Protein AF-A0A4U6C5E1-F1 (afdb_monomer_lite)

Structure (mmCIF, N/CA/C/O backbone):
data_AF-A0A4U6C5E1-F1
#
_entry.id   AF-A0A4U6C5E1-F1
#
loop_
_atom_site.group_PDB
_atom_site.id
_atom_site.type_symbol
_atom_site.label_atom_id
_atom_site.label_alt_id
_atom_site.label_comp_id
_atom_site.label_asym_id
_atom_site.label_entity_id
_atom_site.label_seq_id
_atom_site.pdbx_PDB_ins_code
_atom_site.Cartn_x
_atom_site.Cartn_y
_atom_site.Cartn_z
_atom_site.occupancy
_atom_site.B_iso_or_equiv
_atom_site.auth_seq_id
_atom_site.auth_comp_id
_atom_site.auth_asym_id
_atom_site.auth_atom_id
_atom_site.pdbx_PDB_model_num
ATOM 1 N N . MET A 1 1 ? 10.109 45.984 -21.180 1.00 36.53 1 MET A N 1
ATOM 2 C CA . MET A 1 1 ? 10.710 44.931 -22.031 1.00 36.53 1 MET A CA 1
ATOM 3 C C . MET A 1 1 ? 10.410 43.607 -21.355 1.00 36.53 1 MET A C 1
ATOM 5 O O . MET A 1 1 ? 10.334 43.613 -20.135 1.00 36.53 1 MET A O 1
ATOM 9 N N . ALA A 1 2 ? 10.081 42.565 -22.117 1.00 31.06 2 ALA A N 1
ATOM 10 C CA . ALA A 1 2 ? 9.371 41.396 -21.594 1.00 31.06 2 ALA A CA 1
ATOM 11 C C . ALA A 1 2 ? 10.298 40.206 -21.311 1.00 31.06 2 ALA A C 1
ATOM 13 O O . ALA A 1 2 ? 11.165 39.902 -22.130 1.00 31.06 2 ALA A O 1
ATOM 14 N N . ASP A 1 3 ? 10.040 39.517 -20.200 1.00 26.92 3 ASP A N 1
ATOM 15 C CA . ASP A 1 3 ? 10.593 38.197 -19.897 1.00 26.92 3 ASP A CA 1
ATOM 16 C C . ASP A 1 3 ? 9.864 37.114 -20.711 1.00 26.92 3 ASP A C 1
ATOM 18 O O . ASP A 1 3 ? 8.629 37.141 -20.786 1.00 26.92 3 ASP A O 1
ATOM 22 N N . PRO A 1 4 ? 10.579 36.146 -21.311 1.00 36.47 4 PRO A N 1
ATOM 23 C CA . PRO A 1 4 ? 9.952 35.036 -22.014 1.00 36.47 4 PRO A CA 1
ATOM 24 C C . PRO A 1 4 ? 10.161 33.677 -21.309 1.00 36.47 4 PRO A C 1
ATOM 26 O O . PRO A 1 4 ? 11.190 33.428 -20.688 1.00 36.47 4 PRO A O 1
ATOM 29 N N . TRP A 1 5 ? 9.201 32.768 -21.521 1.00 26.09 5 TRP A N 1
ATOM 30 C CA . TRP A 1 5 ? 9.252 31.323 -21.213 1.00 26.09 5 TRP A CA 1
ATOM 31 C C . TRP A 1 5 ? 9.068 30.877 -19.750 1.00 26.09 5 TRP A C 1
ATOM 33 O O . TRP A 1 5 ? 9.937 30.255 -19.147 1.00 26.09 5 TRP A O 1
ATOM 43 N N . TYR A 1 6 ? 7.836 31.024 -19.252 1.00 26.77 6 TYR A N 1
ATOM 44 C CA . TYR A 1 6 ? 7.248 30.065 -18.304 1.00 26.77 6 TYR A CA 1
ATOM 45 C C . TYR A 1 6 ? 6.053 29.371 -18.981 1.00 26.77 6 TYR A C 1
ATOM 47 O O . TYR A 1 6 ? 4.911 29.814 -18.875 1.00 26.77 6 TYR A O 1
ATOM 55 N N . MET A 1 7 ? 6.312 28.300 -19.739 1.00 25.22 7 MET A N 1
ATOM 56 C CA . MET A 1 7 ? 5.250 27.430 -20.262 1.00 25.22 7 MET A CA 1
ATOM 57 C C . MET A 1 7 ? 4.931 26.352 -19.228 1.00 2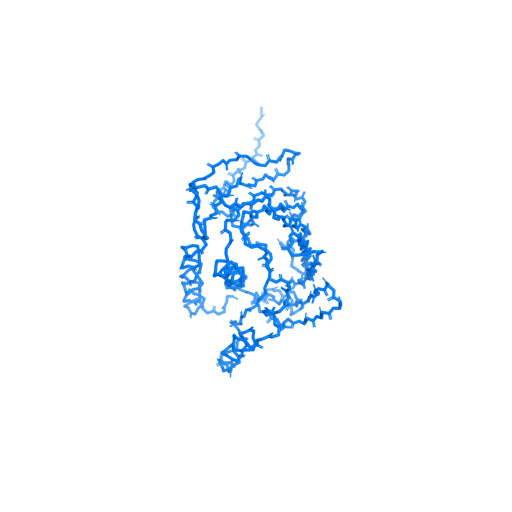5.22 7 MET A C 1
ATOM 59 O O . MET A 1 7 ? 5.601 25.327 -19.152 1.00 25.22 7 MET A O 1
ATOM 63 N N . GLY A 1 8 ? 3.905 26.602 -18.416 1.00 26.94 8 GLY A N 1
ATOM 64 C CA . GLY A 1 8 ? 3.392 25.620 -17.467 1.00 26.94 8 GLY A CA 1
ATOM 65 C C . GLY A 1 8 ? 2.587 24.530 -18.170 1.00 26.94 8 GLY A C 1
ATOM 66 O O . GLY A 1 8 ? 1.397 24.707 -18.424 1.00 26.94 8 GLY A O 1
ATOM 67 N N . THR A 1 9 ? 3.206 23.382 -18.437 1.00 28.28 9 THR A N 1
ATOM 68 C CA . THR A 1 9 ? 2.481 22.142 -18.729 1.00 28.28 9 THR A CA 1
ATOM 69 C C . THR A 1 9 ? 1.842 21.620 -17.444 1.00 28.28 9 THR A C 1
ATOM 71 O O . THR A 1 9 ? 2.489 20.996 -16.604 1.00 28.28 9 THR A O 1
ATOM 74 N N . GLN A 1 10 ? 0.544 21.880 -17.279 1.00 26.44 10 GLN A N 1
ATOM 75 C CA . GLN A 1 10 ? -0.257 21.236 -16.240 1.00 26.44 10 GLN A CA 1
ATOM 76 C C . GLN A 1 10 ? -0.344 19.732 -16.527 1.00 26.44 10 GLN A C 1
ATOM 78 O O . GLN A 1 10 ? -1.131 19.293 -17.365 1.00 26.44 10 GLN A O 1
ATOM 83 N N . VAL A 1 11 ? 0.455 18.938 -15.812 1.00 26.39 11 VAL A N 1
ATOM 84 C CA . VAL A 1 11 ? 0.236 17.491 -15.712 1.00 26.39 11 VAL A CA 1
ATOM 85 C C . VAL A 1 11 ? -1.124 17.283 -15.026 1.00 26.39 11 VAL A C 1
ATOM 87 O O . VAL A 1 11 ? -1.356 17.880 -13.970 1.00 26.39 11 VAL A O 1
ATOM 90 N N . PRO A 1 12 ? -2.052 16.495 -15.600 1.00 25.20 12 PRO A N 1
ATOM 91 C CA . PRO A 1 12 ? -3.372 16.306 -15.010 1.00 25.20 12 PRO A CA 1
ATOM 92 C C . PRO A 1 12 ? -3.265 15.637 -13.635 1.00 25.20 12 PRO A C 1
ATOM 94 O O . PRO A 1 12 ? -2.537 14.665 -13.458 1.00 25.20 12 PRO A O 1
ATOM 97 N N . ALA A 1 13 ? -4.048 16.112 -12.662 1.00 26.91 13 ALA A N 1
ATOM 98 C CA . ALA A 1 13 ? -3.995 15.655 -11.266 1.00 26.91 13 ALA A CA 1
ATOM 99 C C . ALA A 1 13 ? -4.294 14.149 -11.054 1.00 26.91 13 ALA A C 1
ATOM 101 O O . ALA A 1 13 ? -4.085 13.628 -9.959 1.00 26.91 13 ALA A O 1
ATOM 102 N N . ALA A 1 14 ? -4.739 13.439 -12.096 1.00 24.09 14 ALA A N 1
ATOM 103 C CA . ALA A 1 14 ? -4.958 11.995 -12.089 1.00 24.09 14 ALA A CA 1
ATOM 104 C C . ALA A 1 14 ? -3.679 11.184 -11.791 1.00 24.09 14 ALA A C 1
ATOM 106 O O . ALA A 1 14 ? -3.762 10.165 -11.109 1.00 24.09 14 ALA A O 1
ATOM 107 N N . THR A 1 15 ? -2.495 11.640 -12.220 1.00 27.95 15 THR A N 1
ATOM 108 C CA . THR A 1 15 ? -1.227 10.920 -11.978 1.00 27.95 15 THR A CA 1
ATOM 109 C C . THR A 1 15 ? -0.700 11.076 -10.549 1.00 27.95 15 THR A C 1
ATOM 111 O O . THR A 1 15 ? 0.033 10.215 -10.075 1.00 27.95 15 THR A O 1
ATOM 114 N N . ALA A 1 16 ? -1.090 12.130 -9.824 1.00 25.64 16 ALA A N 1
ATOM 115 C CA . ALA A 1 16 ? -0.671 12.333 -8.432 1.00 25.64 16 ALA A CA 1
ATOM 116 C C . ALA A 1 16 ? -1.480 11.480 -7.435 1.00 25.64 16 ALA A C 1
ATOM 118 O O . ALA A 1 16 ? -0.960 11.090 -6.392 1.00 25.64 16 ALA A O 1
ATOM 119 N N . ALA A 1 17 ? -2.737 11.157 -7.760 1.00 25.55 17 ALA A N 1
ATOM 120 C CA . ALA A 1 17 ? -3.601 10.336 -6.910 1.00 25.55 17 ALA A CA 1
ATOM 121 C C . ALA A 1 17 ? -3.200 8.846 -6.880 1.00 25.55 17 ALA A C 1
ATOM 123 O O . ALA A 1 17 ? -3.497 8.163 -5.903 1.00 25.55 17 ALA A O 1
ATOM 124 N N . GLY A 1 18 ? -2.507 8.347 -7.913 1.00 25.22 18 GLY A N 1
ATOM 125 C CA . GLY A 1 18 ? -2.001 6.968 -7.951 1.00 25.22 18 GLY A CA 1
ATOM 126 C C . GLY A 1 18 ? -0.812 6.721 -7.013 1.00 25.22 18 GLY A C 1
ATOM 127 O O . GLY A 1 18 ? -0.732 5.674 -6.377 1.00 25.22 18 GLY A O 1
ATOM 128 N N . ILE A 1 19 ? 0.073 7.711 -6.857 1.00 27.88 19 ILE A N 1
ATOM 129 C CA . ILE A 1 19 ? 1.357 7.564 -6.142 1.00 27.88 19 ILE A CA 1
ATOM 130 C C . ILE A 1 19 ? 1.165 7.385 -4.621 1.00 27.88 19 ILE A C 1
ATOM 132 O O . ILE A 1 19 ? 1.960 6.715 -3.974 1.00 27.88 19 ILE A O 1
ATOM 136 N N . ALA A 1 20 ? 0.079 7.909 -4.040 1.00 27.45 20 ALA A N 1
ATOM 137 C CA . ALA A 1 20 ? -0.273 7.708 -2.623 1.00 27.45 20 ALA A CA 1
ATOM 138 C C . ALA A 1 20 ? -1.173 6.471 -2.367 1.00 27.45 20 ALA A C 1
ATOM 140 O O . ALA A 1 20 ? -1.651 6.249 -1.246 1.00 27.45 20 ALA A O 1
ATOM 141 N N . ALA A 1 21 ? -1.455 5.678 -3.407 1.00 29.00 21 ALA A N 1
ATOM 142 C CA . ALA A 1 21 ? -2.302 4.486 -3.338 1.00 29.00 21 ALA A CA 1
ATOM 143 C C . ALA A 1 21 ? -1.540 3.164 -3.566 1.00 29.00 21 ALA A C 1
ATOM 145 O O . ALA A 1 21 ? -2.112 2.109 -3.293 1.00 29.00 21 ALA A O 1
ATOM 146 N N . ALA A 1 22 ? -0.281 3.224 -4.014 1.00 31.64 22 ALA A N 1
ATOM 147 C CA . ALA A 1 22 ? 0.587 2.080 -4.304 1.00 31.64 22 ALA A CA 1
ATOM 148 C C . ALA A 1 22 ? 1.739 1.956 -3.283 1.00 31.64 22 ALA A C 1
ATOM 150 O O . ALA A 1 22 ? 2.916 2.036 -3.623 1.00 31.64 22 ALA A O 1
ATOM 151 N N . MET A 1 23 ? 1.402 1.763 -2.010 1.00 36.06 23 MET A N 1
ATOM 152 C CA . MET A 1 23 ? 2.365 1.479 -0.938 1.00 36.06 23 MET A CA 1
ATOM 153 C C . MET A 1 23 ? 1.977 0.151 -0.278 1.00 36.06 23 MET A C 1
ATOM 155 O O . MET A 1 23 ? 0.785 -0.115 -0.119 1.00 36.06 23 MET A O 1
ATOM 159 N N . GLU A 1 24 ? 2.993 -0.644 0.061 1.00 37.22 24 GLU A N 1
ATOM 160 C CA . GLU A 1 24 ? 2.956 -1.988 0.671 1.00 37.22 24 GLU A CA 1
ATOM 161 C C . GLU A 1 24 ? 2.652 -3.184 -0.264 1.00 37.22 24 GLU A C 1
ATOM 163 O O . GLU A 1 24 ? 2.107 -3.036 -1.352 1.00 37.22 24 GLU A O 1
ATOM 168 N N . VAL A 1 25 ? 3.149 -4.373 0.101 1.00 30.38 25 VAL A N 1
ATOM 169 C CA . VAL A 1 25 ? 3.814 -5.339 -0.815 1.00 30.38 25 VAL A CA 1
ATOM 170 C C . VAL A 1 25 ? 3.191 -6.767 -0.632 1.00 30.38 25 VAL A C 1
ATOM 172 O O . VAL A 1 25 ? 2.586 -7.006 0.407 1.00 30.38 25 VAL A O 1
ATOM 175 N N . VAL A 1 26 ? 3.222 -7.797 -1.513 1.00 30.36 26 VAL A N 1
ATOM 176 C CA . VAL A 1 26 ? 4.258 -8.284 -2.460 1.00 30.36 26 VAL A CA 1
ATOM 177 C C . VAL A 1 26 ? 3.722 -9.252 -3.565 1.00 30.36 26 VAL A C 1
ATOM 179 O O . VAL A 1 26 ? 3.092 -10.251 -3.244 1.00 30.36 26 VAL A O 1
ATOM 182 N N . VAL A 1 27 ? 4.123 -9.029 -4.833 1.00 29.88 27 VAL A N 1
ATOM 183 C CA . VAL A 1 27 ? 4.337 -9.992 -5.969 1.00 29.88 27 VAL A CA 1
ATOM 184 C C . VAL A 1 27 ? 3.216 -10.899 -6.518 1.00 29.88 27 VAL A C 1
ATOM 186 O O . VAL A 1 27 ? 2.783 -11.840 -5.858 1.00 29.88 27 VAL A O 1
ATOM 189 N N . MET A 1 28 ? 3.022 -10.816 -7.850 1.00 31.81 28 MET A N 1
ATOM 190 C CA . MET A 1 28 ? 3.166 -11.957 -8.785 1.00 31.81 28 MET A CA 1
ATOM 191 C C . MET A 1 28 ? 3.420 -11.530 -10.249 1.00 31.81 28 MET A C 1
ATOM 193 O O . MET A 1 28 ? 3.438 -10.344 -10.562 1.00 31.81 28 MET A O 1
ATOM 197 N N . ALA A 1 29 ? 3.804 -12.481 -11.116 1.00 29.11 29 ALA A N 1
ATOM 198 C CA . ALA A 1 29 ? 4.670 -12.203 -12.273 1.00 29.11 29 ALA A CA 1
ATOM 199 C C . ALA A 1 29 ? 3.966 -12.008 -13.629 1.00 29.11 29 ALA A C 1
ATOM 201 O O . ALA A 1 29 ? 3.032 -12.731 -13.976 1.00 29.11 29 ALA A O 1
ATOM 202 N N . ALA A 1 30 ? 4.553 -11.140 -14.464 1.00 31.27 30 ALA A N 1
ATOM 203 C CA . ALA A 1 30 ? 4.173 -10.951 -15.865 1.00 31.27 30 ALA A CA 1
ATOM 204 C C . ALA A 1 30 ? 5.371 -10.668 -16.810 1.00 31.27 30 ALA A C 1
ATOM 206 O O . ALA A 1 30 ? 5.305 -9.746 -17.612 1.00 31.27 30 ALA A O 1
ATOM 207 N N . SER A 1 31 ? 6.462 -11.458 -16.768 1.00 34.06 31 SER A N 1
ATOM 208 C CA . SER A 1 31 ? 7.507 -11.388 -17.821 1.00 34.06 31 SER A CA 1
ATOM 209 C C . SER A 1 31 ? 8.293 -12.694 -18.079 1.00 34.06 31 SER A C 1
ATOM 211 O O . SER A 1 31 ? 9.517 -12.722 -18.093 1.00 34.06 31 SER A O 1
ATOM 213 N N . ASP A 1 32 ? 7.596 -13.814 -18.321 1.00 34.38 32 ASP A N 1
ATOM 214 C CA . ASP A 1 32 ? 8.136 -14.879 -19.192 1.00 34.38 32 ASP A CA 1
ATOM 215 C C . ASP A 1 32 ? 7.008 -15.708 -19.830 1.00 34.38 32 ASP A C 1
ATOM 217 O O . ASP A 1 32 ? 6.276 -16.444 -19.158 1.00 34.38 32 ASP A O 1
ATOM 221 N N . ARG A 1 33 ? 6.908 -15.666 -21.167 1.00 41.34 33 ARG A N 1
ATOM 222 C CA . ARG A 1 33 ? 5.955 -16.488 -21.937 1.00 41.34 33 ARG A CA 1
ATOM 223 C C . ARG A 1 33 ? 6.179 -17.998 -21.762 1.00 41.34 33 ARG A C 1
ATOM 225 O O . ARG A 1 33 ? 5.243 -18.754 -22.035 1.00 41.34 33 ARG A O 1
ATOM 232 N N . ARG A 1 34 ? 7.358 -18.443 -21.304 1.00 38.78 34 ARG A N 1
ATOM 233 C CA . ARG A 1 34 ? 7.687 -19.855 -21.025 1.00 38.78 34 ARG A CA 1
ATOM 234 C C . ARG A 1 34 ? 7.343 -20.327 -19.607 1.00 38.78 34 ARG A C 1
ATOM 236 O O . ARG A 1 34 ? 7.344 -21.537 -19.396 1.00 38.78 34 ARG A O 1
ATOM 243 N N . ASN A 1 35 ? 6.984 -19.443 -18.668 1.00 38.28 35 ASN A N 1
ATOM 244 C CA . ASN A 1 35 ? 6.828 -19.808 -17.249 1.00 38.28 35 ASN A CA 1
ATOM 245 C C . ASN A 1 35 ? 5.419 -19.574 -16.651 1.00 38.28 35 ASN A C 1
ATOM 247 O O . ASN A 1 35 ? 5.258 -19.403 -15.442 1.00 38.28 35 ASN A O 1
ATOM 251 N N . ARG A 1 36 ? 4.361 -19.634 -17.479 1.00 37.94 36 ARG A N 1
ATOM 252 C CA . ARG A 1 36 ? 2.953 -19.443 -17.044 1.00 37.94 36 ARG A CA 1
ATOM 253 C C . ARG A 1 36 ? 2.472 -20.423 -15.953 1.00 37.94 36 ARG A C 1
ATOM 255 O O . ARG A 1 36 ? 1.471 -20.158 -15.299 1.00 37.94 36 ARG A O 1
ATOM 262 N N . ASN A 1 37 ? 3.186 -21.529 -15.729 1.00 33.19 37 ASN A N 1
ATOM 263 C CA . ASN A 1 37 ? 2.848 -22.550 -14.727 1.00 33.19 37 ASN A CA 1
ATOM 264 C C . ASN A 1 37 ? 3.447 -22.288 -13.327 1.00 33.19 37 ASN A C 1
ATOM 266 O O . ASN A 1 37 ? 3.210 -23.079 -12.412 1.00 33.19 37 ASN A O 1
ATOM 270 N N . ALA A 1 38 ? 4.234 -21.219 -13.144 1.00 30.30 38 ALA A N 1
ATOM 271 C CA . ALA A 1 38 ? 4.807 -20.861 -11.844 1.00 30.30 38 ALA A CA 1
ATOM 272 C C . ALA A 1 38 ? 3.870 -19.986 -10.988 1.00 30.30 38 ALA A C 1
ATOM 274 O O . ALA A 1 38 ? 3.748 -20.237 -9.790 1.00 30.30 38 ALA A O 1
ATOM 275 N N . CYS A 1 39 ? 3.158 -19.016 -11.582 1.00 29.39 39 CYS A N 1
ATOM 276 C CA . CYS A 1 39 ? 2.281 -18.101 -10.829 1.00 29.39 39 CYS A CA 1
ATOM 277 C C . CYS A 1 39 ? 1.131 -18.824 -10.116 1.00 29.39 39 CYS A C 1
ATOM 279 O O . CYS A 1 39 ? 0.894 -18.591 -8.934 1.00 29.39 39 CYS A O 1
ATOM 281 N N . THR A 1 40 ? 0.477 -19.785 -10.777 1.00 32.94 40 THR A N 1
ATOM 282 C CA . THR A 1 40 ? -0.573 -20.606 -10.149 1.00 32.94 40 THR A CA 1
ATOM 283 C C . THR A 1 40 ? -0.072 -21.365 -8.918 1.00 32.94 40 THR A C 1
ATOM 285 O O . THR A 1 40 ? -0.816 -21.514 -7.955 1.00 32.94 40 THR A O 1
ATOM 288 N N . ARG A 1 41 ? 1.206 -21.773 -8.886 1.00 34.59 41 ARG A N 1
ATOM 289 C CA . ARG A 1 41 ? 1.802 -22.419 -7.706 1.00 34.59 41 ARG A CA 1
ATOM 290 C C . ARG A 1 41 ? 2.146 -21.451 -6.577 1.00 34.59 41 ARG A C 1
ATOM 292 O O . ARG A 1 41 ? 2.162 -21.890 -5.432 1.00 34.59 41 ARG A O 1
ATOM 299 N N . PHE A 1 42 ? 2.422 -20.178 -6.859 1.00 32.75 42 PHE A N 1
ATOM 300 C CA . PHE A 1 42 ? 2.762 -19.201 -5.819 1.00 32.75 42 PHE A CA 1
ATOM 301 C C . PHE A 1 42 ? 1.513 -18.679 -5.094 1.00 32.75 42 PHE A C 1
ATOM 303 O O . PHE A 1 42 ? 1.533 -18.605 -3.868 1.00 32.75 42 PHE A O 1
ATOM 310 N N . VAL A 1 43 ? 0.393 -18.458 -5.804 1.00 40.69 43 VAL A N 1
ATOM 311 C CA . VAL A 1 43 ? -0.917 -18.222 -5.157 1.00 40.69 43 VAL A CA 1
ATOM 312 C C . VAL A 1 43 ? -1.293 -19.413 -4.270 1.00 40.69 43 VAL A C 1
ATOM 314 O O . VAL A 1 43 ? -1.746 -19.217 -3.145 1.00 40.69 43 VAL A O 1
ATOM 317 N N . ASP A 1 44 ? -1.052 -20.648 -4.719 1.00 37.47 44 ASP A N 1
ATOM 318 C CA . ASP A 1 44 ? -1.319 -21.844 -3.911 1.00 37.47 44 ASP A CA 1
ATOM 319 C C . ASP A 1 44 ? -0.324 -22.049 -2.752 1.00 37.47 44 ASP A C 1
ATOM 321 O O . ASP A 1 44 ? -0.711 -22.616 -1.733 1.00 37.47 44 ASP A O 1
ATOM 325 N N . LEU A 1 45 ? 0.921 -21.567 -2.836 1.00 36.22 45 LEU A N 1
ATOM 326 C CA . LEU A 1 45 ? 1.885 -21.586 -1.722 1.00 36.22 45 LEU A CA 1
ATOM 327 C C . LEU A 1 45 ? 1.594 -20.495 -0.681 1.00 36.22 45 LEU A C 1
ATOM 329 O O . LEU A 1 45 ? 1.630 -20.784 0.514 1.00 36.22 45 LEU A O 1
ATOM 333 N N . ALA A 1 46 ? 1.212 -19.289 -1.108 1.00 38.81 46 ALA A N 1
ATOM 334 C CA . ALA A 1 46 ? 0.747 -18.226 -0.215 1.00 38.81 46 ALA A CA 1
ATOM 335 C C . ALA A 1 46 ? -0.597 -18.585 0.451 1.00 38.81 46 ALA A C 1
ATOM 337 O O . ALA A 1 46 ? -0.769 -18.367 1.650 1.00 38.81 46 ALA A O 1
ATOM 338 N N . ARG A 1 47 ? -1.520 -19.236 -0.279 1.00 43.28 47 ARG A N 1
ATOM 339 C CA . ARG A 1 47 ? -2.754 -19.815 0.292 1.00 43.28 47 ARG A CA 1
ATOM 340 C C . ARG A 1 47 ? -2.486 -20.973 1.256 1.00 43.28 47 ARG A C 1
ATOM 342 O O . ARG A 1 47 ? -3.290 -21.198 2.161 1.00 43.28 47 ARG A O 1
ATOM 349 N N . ASN A 1 48 ? -1.390 -21.719 1.099 1.00 39.47 48 ASN A N 1
ATOM 350 C CA . ASN A 1 48 ? -1.071 -22.848 1.973 1.00 39.47 48 ASN A CA 1
ATOM 351 C C . ASN A 1 48 ? -0.240 -22.443 3.202 1.00 39.47 48 ASN A C 1
ATOM 353 O O . ASN A 1 48 ? 0.950 -22.725 3.325 1.00 39.47 48 ASN A O 1
ATOM 357 N N . ARG A 1 49 ? -0.972 -21.925 4.196 1.00 38.97 49 ARG A N 1
ATOM 358 C CA . ARG A 1 49 ? -0.693 -21.989 5.647 1.00 38.97 49 ARG A CA 1
ATOM 359 C C . ARG A 1 49 ? 0.498 -21.221 6.230 1.00 38.97 49 ARG A C 1
ATOM 361 O O . ARG A 1 49 ? 0.418 -20.934 7.418 1.00 38.97 49 ARG A O 1
ATOM 368 N N . ALA A 1 50 ? 1.556 -20.902 5.487 1.00 38.69 50 ALA A N 1
ATOM 369 C CA . ALA A 1 50 ? 2.757 -20.299 6.085 1.00 38.69 50 ALA A CA 1
ATOM 370 C C . ALA A 1 50 ? 2.640 -18.779 6.312 1.00 38.69 50 ALA A C 1
ATOM 372 O O . ALA A 1 50 ? 2.932 -18.305 7.404 1.00 38.69 50 ALA A O 1
ATOM 373 N N . LEU A 1 51 ? 2.169 -18.018 5.316 1.00 40.94 51 LEU A N 1
ATOM 374 C CA . LEU A 1 51 ? 1.994 -16.562 5.447 1.00 40.94 51 LEU A CA 1
ATOM 375 C C . LEU A 1 51 ? 0.706 -16.195 6.205 1.00 40.94 51 LEU A C 1
ATOM 377 O O . LEU A 1 51 ? 0.698 -15.253 6.983 1.00 40.94 51 LEU A O 1
ATOM 381 N N . CYS A 1 52 ? -0.360 -16.997 6.105 1.00 40.19 52 CYS A N 1
ATOM 382 C CA . CYS A 1 52 ? -1.599 -16.758 6.860 1.00 40.19 52 CYS A CA 1
ATOM 383 C C . CYS A 1 52 ? -1.491 -16.970 8.388 1.00 40.19 52 CYS A C 1
ATOM 385 O O . CYS A 1 52 ? -2.510 -16.850 9.068 1.00 40.19 52 CYS A O 1
ATOM 387 N N . SER A 1 53 ? -0.317 -17.310 8.944 1.00 40.72 53 SER A N 1
ATOM 388 C CA . SER A 1 53 ? -0.106 -17.375 10.400 1.00 40.72 53 SER A CA 1
ATOM 389 C C . SER A 1 53 ? 0.676 -16.189 10.975 1.00 40.72 53 SER A C 1
ATOM 391 O O . SER A 1 53 ? 0.911 -16.168 12.185 1.00 40.72 53 SER A O 1
ATOM 393 N N . SER A 1 54 ? 1.087 -15.209 10.163 1.00 47.19 54 SER A N 1
ATOM 394 C CA . SER A 1 54 ? 1.659 -13.964 10.681 1.00 47.19 54 SER A CA 1
ATOM 395 C C . SER A 1 54 ? 0.544 -13.103 11.284 1.00 47.19 54 SER A C 1
ATOM 397 O O . SER A 1 54 ? -0.183 -12.439 10.553 1.00 47.19 54 SER A O 1
ATOM 399 N N . ALA A 1 55 ? 0.387 -13.195 12.610 1.00 60.22 55 ALA A N 1
ATOM 400 C CA . ALA A 1 55 ? -0.477 -12.377 13.472 1.00 60.22 55 ALA A CA 1
ATOM 401 C C . ALA A 1 55 ? -1.757 -11.826 12.803 1.00 60.22 55 ALA A C 1
ATOM 403 O O . ALA A 1 55 ? -1.810 -10.665 12.403 1.00 60.22 55 ALA A O 1
ATOM 404 N N . THR A 1 56 ? -2.811 -12.650 12.730 1.00 74.38 56 THR A N 1
ATOM 405 C CA . THR A 1 56 ? -4.143 -12.218 12.271 1.00 74.38 56 THR A CA 1
ATOM 406 C C . THR A 1 56 ? -4.580 -10.950 13.004 1.00 74.38 56 THR A C 1
ATOM 408 O O . THR A 1 56 ? -4.621 -10.939 14.239 1.00 74.38 56 THR A O 1
ATOM 411 N N . ARG A 1 57 ? -4.928 -9.894 12.256 1.00 88.06 57 ARG A N 1
ATOM 412 C CA . ARG A 1 57 ? -5.366 -8.621 12.836 1.00 88.06 57 ARG A CA 1
ATOM 413 C C . ARG A 1 57 ? -6.628 -8.840 13.676 1.00 88.06 57 ARG A C 1
ATOM 415 O O . ARG A 1 57 ? -7.583 -9.489 13.241 1.00 88.06 57 ARG A O 1
ATOM 422 N N . LYS A 1 58 ? -6.667 -8.271 14.883 1.00 94.12 58 LYS A N 1
ATOM 423 C CA . LYS A 1 58 ? -7.872 -8.254 15.722 1.00 94.12 58 LYS A CA 1
ATOM 424 C C . LYS A 1 58 ? -9.055 -7.617 14.960 1.00 94.12 58 LYS A C 1
ATOM 426 O O . LYS A 1 58 ? -8.892 -6.507 14.451 1.00 94.12 58 LYS A O 1
ATOM 431 N N . PRO A 1 59 ? -10.252 -8.237 14.918 1.00 95.56 59 PRO A N 1
ATOM 432 C CA . PRO A 1 59 ? -11.422 -7.637 14.276 1.00 95.56 59 PRO A CA 1
ATOM 433 C C . PRO A 1 59 ? -11.802 -6.277 14.877 1.00 95.56 59 PRO A C 1
ATOM 435 O O . PRO A 1 59 ? -11.708 -6.077 16.091 1.00 95.56 59 PRO A O 1
ATOM 438 N N . GLY A 1 60 ? -12.249 -5.345 14.037 1.00 96.69 60 GLY A N 1
ATOM 439 C CA . GLY A 1 60 ? -12.659 -3.995 14.421 1.00 96.69 60 GLY A CA 1
ATOM 440 C C . GLY A 1 60 ? -12.138 -2.917 13.471 1.00 96.69 60 GLY A C 1
ATOM 441 O O . GLY A 1 60 ? -11.723 -3.187 12.345 1.00 96.69 60 GLY A O 1
ATOM 442 N N . LEU A 1 61 ? -12.175 -1.670 13.928 1.00 97.50 61 LEU A N 1
ATOM 443 C CA . LEU A 1 61 ? -11.700 -0.514 13.184 1.00 97.50 61 LEU A CA 1
ATOM 444 C C . LEU A 1 61 ? -10.182 -0.368 13.340 1.00 97.50 61 LEU A C 1
ATOM 446 O O . LEU A 1 61 ? -9.673 -0.101 14.430 1.00 97.50 61 LEU A O 1
ATOM 450 N N . TRP A 1 62 ? -9.470 -0.469 12.225 1.00 97.50 62 TRP A N 1
ATOM 451 C CA . TRP A 1 62 ? -8.045 -0.184 12.116 1.00 97.50 62 TRP A CA 1
ATOM 452 C C . TRP A 1 62 ? -7.811 1.215 11.563 1.00 97.50 62 TRP A C 1
ATOM 454 O O . TRP A 1 62 ? -8.562 1.692 10.712 1.00 9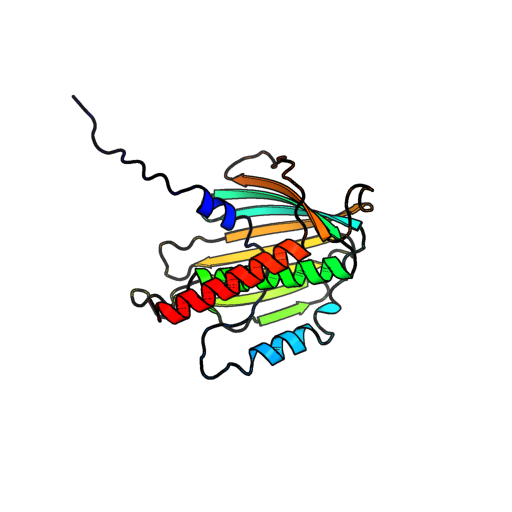7.50 62 TRP A O 1
ATOM 464 N N . LYS A 1 63 ? -6.755 1.875 12.034 1.00 97.19 63 LYS A N 1
ATOM 465 C CA . LYS A 1 63 ? -6.236 3.133 11.496 1.00 97.19 63 LYS A CA 1
ATOM 466 C C . LYS A 1 63 ? -4.826 2.899 10.974 1.00 97.19 63 LYS A C 1
ATOM 468 O O . LYS A 1 63 ? -3.954 2.504 11.741 1.00 97.19 63 LYS A O 1
ATOM 473 N N . MET A 1 64 ? -4.628 3.222 9.708 1.00 96.00 64 MET A N 1
ATOM 474 C CA . MET A 1 64 ? -3.357 3.192 8.995 1.00 96.00 64 MET A CA 1
ATOM 475 C C . MET A 1 64 ? -2.858 4.627 8.835 1.00 96.00 64 MET A C 1
ATOM 477 O O . MET A 1 64 ? -3.636 5.519 8.473 1.00 96.00 64 MET A O 1
ATOM 481 N N . ARG A 1 65 ? -1.594 4.886 9.169 1.00 97.19 65 ARG A N 1
ATOM 482 C CA . ARG A 1 65 ? -0.952 6.203 9.039 1.00 97.19 65 ARG A CA 1
ATOM 483 C C . ARG A 1 65 ? 0.376 6.053 8.322 1.00 97.19 65 ARG A C 1
ATOM 485 O O . ARG A 1 65 ? 1.351 5.675 8.962 1.00 97.19 65 ARG A O 1
ATOM 492 N N . ALA A 1 66 ? 0.418 6.416 7.049 1.00 95.56 66 ALA A N 1
ATOM 493 C CA . ALA A 1 66 ? 1.655 6.424 6.286 1.00 95.56 66 ALA A CA 1
ATOM 494 C C . ALA A 1 66 ? 2.355 7.787 6.411 1.00 95.56 66 ALA A C 1
ATOM 496 O O . ALA A 1 66 ? 1.714 8.838 6.292 1.00 95.56 66 ALA A O 1
ATOM 497 N N . THR A 1 67 ? 3.666 7.769 6.631 1.00 96.31 67 THR A N 1
ATOM 498 C CA . THR A 1 67 ? 4.577 8.926 6.604 1.00 96.31 67 THR A CA 1
ATOM 499 C C . THR A 1 67 ? 5.851 8.574 5.867 1.00 96.31 67 THR A C 1
ATOM 501 O O . THR A 1 67 ? 6.366 7.480 6.062 1.00 96.31 67 THR A O 1
ATOM 504 N N . GLY A 1 68 ? 6.412 9.510 5.111 1.00 94.12 68 GLY A N 1
ATOM 505 C CA . GLY A 1 68 ? 7.711 9.288 4.487 1.00 94.12 68 GLY A CA 1
ATOM 506 C C . GLY A 1 68 ? 8.031 10.280 3.383 1.00 94.12 68 GLY A C 1
ATOM 507 O O . GLY A 1 68 ? 7.548 11.415 3.408 1.00 94.12 68 GLY A O 1
ATOM 508 N N . THR A 1 69 ? 8.845 9.852 2.424 1.00 92.81 69 THR A N 1
ATOM 509 C CA . THR A 1 69 ? 9.327 10.657 1.300 1.00 92.81 69 THR A CA 1
ATOM 510 C C . THR A 1 69 ? 9.245 9.912 -0.026 1.00 92.81 69 THR A C 1
ATOM 512 O O . THR A 1 69 ? 9.757 8.803 -0.132 1.00 92.81 69 THR A O 1
ATOM 515 N N . VAL A 1 70 ? 8.702 10.571 -1.054 1.00 88.75 70 VAL A N 1
ATOM 516 C CA . VAL A 1 70 ? 8.759 10.140 -2.462 1.00 88.75 70 VAL A CA 1
ATOM 517 C C . VAL A 1 70 ? 9.623 11.142 -3.234 1.00 88.75 70 VAL A C 1
ATOM 519 O O . VAL A 1 70 ? 9.186 12.237 -3.623 1.00 88.75 70 VAL A O 1
ATOM 522 N N . GLY A 1 71 ? 10.893 10.790 -3.419 1.00 89.12 71 GLY A N 1
ATOM 523 C CA . GLY A 1 71 ? 11.958 11.700 -3.824 1.00 89.12 71 GLY A CA 1
ATOM 524 C C . GLY A 1 71 ? 12.056 12.888 -2.855 1.00 89.12 71 GLY A C 1
ATOM 525 O O . GLY A 1 71 ? 12.117 12.685 -1.647 1.00 89.12 71 GLY A O 1
ATOM 526 N N . PRO A 1 72 ? 12.021 14.145 -3.338 1.00 89.31 72 PRO A N 1
ATOM 527 C CA . PRO A 1 72 ? 12.107 15.321 -2.473 1.00 89.31 72 PRO A CA 1
ATOM 528 C C . PRO A 1 72 ? 10.807 15.623 -1.707 1.00 89.31 72 PRO A C 1
ATOM 530 O O . PRO A 1 72 ? 10.786 16.566 -0.919 1.00 89.31 72 PRO A O 1
ATOM 533 N N . ASN A 1 73 ? 9.708 14.903 -1.970 1.00 91.94 73 ASN A N 1
ATOM 534 C CA . ASN A 1 73 ? 8.398 15.239 -1.419 1.00 91.94 73 ASN A CA 1
ATOM 535 C C . ASN A 1 73 ? 8.106 14.444 -0.151 1.00 91.94 73 ASN A C 1
ATOM 537 O O . ASN A 1 73 ? 8.085 13.218 -0.199 1.00 91.94 73 ASN A O 1
ATOM 541 N N . GLN A 1 74 ? 7.784 15.123 0.946 1.00 93.75 74 GLN A N 1
ATOM 542 C CA . GLN A 1 74 ? 7.253 14.476 2.146 1.00 93.75 74 GLN A CA 1
ATOM 543 C C . GLN A 1 74 ? 5.779 14.112 1.946 1.00 93.75 74 GLN A C 1
ATOM 545 O O . GLN A 1 74 ? 5.009 14.926 1.436 1.00 93.75 74 GLN A O 1
ATOM 550 N N . VAL A 1 75 ? 5.367 12.924 2.383 1.00 93.81 75 VAL A N 1
ATOM 551 C CA . VAL A 1 75 ? 3.994 12.412 2.249 1.00 93.81 75 VAL A CA 1
ATOM 552 C C . VAL A 1 75 ? 3.434 12.043 3.622 1.00 93.81 75 VAL A C 1
ATOM 554 O O . VAL A 1 75 ? 4.134 11.466 4.456 1.00 93.81 75 VAL A O 1
ATOM 557 N N . LYS A 1 76 ? 2.157 12.369 3.854 1.00 94.19 76 LYS A N 1
ATOM 558 C CA . LYS A 1 76 ? 1.359 11.918 5.006 1.00 94.19 76 LYS A CA 1
ATOM 559 C C . LYS A 1 76 ? -0.008 11.450 4.532 1.00 94.19 76 LYS A C 1
ATOM 561 O O . LYS A 1 76 ? -0.745 12.257 3.973 1.00 94.19 76 LYS A O 1
ATOM 566 N N . ALA A 1 77 ? -0.384 10.204 4.801 1.00 94.12 77 ALA A N 1
ATOM 567 C CA . ALA A 1 77 ? -1.710 9.666 4.482 1.00 94.12 77 ALA A CA 1
ATOM 568 C C . ALA A 1 77 ? -2.372 9.042 5.716 1.00 94.12 77 ALA A C 1
ATOM 570 O O . ALA A 1 77 ? -1.686 8.542 6.611 1.00 94.12 77 ALA A O 1
ATOM 571 N N . ILE A 1 78 ? -3.706 9.065 5.780 1.00 95.50 78 ILE A N 1
ATOM 572 C CA . ILE A 1 78 ? -4.458 8.315 6.796 1.00 95.50 78 ILE A CA 1
ATOM 573 C C . ILE A 1 78 ? -5.620 7.589 6.136 1.00 95.50 78 ILE A C 1
ATOM 575 O O . ILE A 1 78 ? -6.476 8.211 5.514 1.00 95.50 78 ILE A O 1
ATOM 579 N N . LYS A 1 79 ? -5.707 6.284 6.378 1.00 95.00 79 LYS A N 1
ATOM 580 C CA . LYS A 1 79 ? -6.873 5.464 6.038 1.00 95.00 79 LYS A CA 1
ATOM 581 C C . LYS A 1 79 ? -7.397 4.793 7.302 1.00 95.00 79 LYS A C 1
ATOM 583 O O . LYS A 1 79 ? -6.679 4.636 8.295 1.00 95.00 79 LYS A O 1
ATOM 588 N N . LYS A 1 80 ? -8.669 4.415 7.299 1.00 95.81 80 LYS A N 1
ATOM 589 C CA . LYS A 1 80 ? -9.237 3.511 8.301 1.00 95.81 80 LYS A CA 1
ATOM 590 C C . LYS A 1 80 ? -9.989 2.398 7.603 1.00 95.81 80 LYS A C 1
ATOM 592 O O . LYS A 1 80 ? -10.684 2.662 6.630 1.00 95.81 80 LYS A O 1
ATOM 597 N N . HIS A 1 81 ? -9.883 1.194 8.137 1.00 95.62 81 HIS A N 1
ATOM 598 C CA . HIS A 1 81 ? -10.511 0.001 7.586 1.00 95.62 81 HIS A CA 1
ATOM 599 C C . HIS A 1 81 ? -11.322 -0.670 8.688 1.00 95.62 81 HIS A C 1
ATOM 601 O O . HIS A 1 81 ? -10.791 -0.926 9.770 1.00 95.62 81 HIS A O 1
ATOM 607 N N . CYS A 1 82 ? -12.603 -0.940 8.448 1.00 96.88 82 CYS A N 1
ATOM 608 C CA . CYS A 1 82 ? -13.344 -1.873 9.290 1.00 96.88 82 CYS A CA 1
ATOM 609 C C . CYS A 1 82 ? -12.998 -3.294 8.836 1.00 96.88 82 CYS A C 1
ATOM 611 O O . CYS A 1 82 ? -13.314 -3.667 7.707 1.00 96.88 82 CYS A O 1
ATOM 613 N N . LEU A 1 83 ? -12.332 -4.066 9.695 1.00 96.06 83 LEU A N 1
ATOM 614 C CA . LEU A 1 83 ? -11.811 -5.390 9.367 1.00 96.06 83 LEU A CA 1
ATOM 615 C C . LEU A 1 83 ? -12.460 -6.489 10.215 1.00 96.06 83 LEU A C 1
ATOM 617 O O . LEU A 1 83 ? -12.594 -6.387 11.434 1.00 96.06 83 LEU A O 1
ATOM 621 N N . ASP A 1 84 ? -12.809 -7.576 9.544 1.00 94.75 84 ASP A N 1
ATOM 622 C CA . ASP A 1 84 ? -13.044 -8.912 10.087 1.00 94.75 84 ASP A CA 1
ATOM 623 C C . ASP A 1 84 ? -12.073 -9.895 9.404 1.00 94.75 84 ASP A C 1
ATOM 625 O O . ASP A 1 84 ? -11.326 -9.508 8.509 1.00 94.75 84 ASP A O 1
ATOM 629 N N . ALA A 1 85 ? -12.089 -11.179 9.768 1.00 90.38 85 ALA A N 1
ATOM 630 C CA . ALA A 1 85 ? -11.176 -12.164 9.171 1.00 90.38 85 ALA A CA 1
ATOM 631 C C . ALA A 1 85 ? -11.319 -12.313 7.636 1.00 90.38 85 ALA A C 1
ATOM 633 O O . ALA A 1 85 ? -10.383 -12.753 6.968 1.00 90.38 85 ALA A O 1
ATOM 634 N N . THR A 1 86 ? -12.475 -11.955 7.064 1.00 92.25 86 THR A N 1
ATOM 635 C CA . THR A 1 86 ? -12.718 -12.014 5.614 1.00 92.25 86 THR A CA 1
ATOM 636 C C . THR A 1 86 ? -12.136 -10.791 4.910 1.00 92.25 86 THR A C 1
ATOM 638 O O . THR A 1 86 ? -11.413 -10.919 3.924 1.00 92.25 86 THR A O 1
ATOM 641 N N . SER A 1 87 ? -12.438 -9.600 5.421 1.00 93.69 87 SER A N 1
ATOM 642 C CA . SER A 1 87 ? -11.999 -8.323 4.856 1.00 93.69 87 SER A CA 1
ATOM 643 C C . SER A 1 87 ? -10.526 -8.015 5.139 1.00 93.69 87 SER A C 1
ATOM 645 O O . SER A 1 87 ? -9.897 -7.379 4.303 1.00 93.69 87 SER A O 1
ATOM 647 N N . ASP A 1 88 ? -9.944 -8.533 6.226 1.00 90.81 88 ASP A N 1
ATOM 648 C CA . ASP A 1 88 ? -8.494 -8.516 6.492 1.00 90.81 88 ASP A CA 1
ATOM 649 C C . ASP A 1 88 ? -7.720 -9.313 5.430 1.00 90.81 88 ASP A C 1
ATOM 651 O O . ASP A 1 88 ? -6.734 -8.844 4.862 1.00 90.81 88 ASP A O 1
ATOM 655 N N . ARG A 1 89 ? -8.236 -10.492 5.061 1.00 88.62 89 ARG A N 1
ATOM 656 C CA . ARG A 1 89 ? -7.690 -11.273 3.947 1.00 88.62 89 ARG A CA 1
ATOM 657 C C . ARG A 1 89 ? -7.850 -10.550 2.607 1.00 88.62 89 ARG A C 1
ATOM 659 O O . ARG A 1 89 ? -6.911 -10.531 1.818 1.00 88.62 89 ARG A O 1
ATOM 666 N N . VAL A 1 90 ? -9.024 -9.981 2.330 1.00 90.44 90 VAL A N 1
ATOM 667 C CA . VAL A 1 90 ? -9.278 -9.280 1.056 1.00 90.44 90 VAL A CA 1
ATOM 668 C C . VAL A 1 90 ? -8.488 -7.971 0.954 1.00 90.44 90 VAL A C 1
ATOM 670 O O . VAL A 1 90 ? -8.108 -7.579 -0.144 1.00 90.44 90 VAL A O 1
ATOM 673 N N . LEU A 1 91 ? -8.167 -7.331 2.081 1.00 90.44 91 LEU A N 1
ATOM 674 C CA . LEU A 1 91 ? -7.221 -6.220 2.144 1.00 90.44 91 LEU A CA 1
ATOM 675 C C . LEU A 1 91 ? -5.829 -6.662 1.683 1.00 90.44 91 LEU A C 1
ATOM 677 O O . LEU A 1 91 ? -5.256 -6.013 0.814 1.00 90.44 91 LEU A O 1
ATOM 681 N N . HIS A 1 92 ? -5.336 -7.795 2.183 1.00 85.12 92 HIS A N 1
ATOM 682 C CA . HIS A 1 92 ? -4.045 -8.333 1.757 1.00 85.12 92 HIS A CA 1
ATOM 683 C C . HIS A 1 92 ? -4.034 -8.758 0.277 1.00 85.12 92 HIS A C 1
ATOM 685 O O . HIS A 1 92 ? -3.086 -8.473 -0.453 1.00 85.12 92 HIS A O 1
ATOM 691 N N . GLU A 1 93 ? -5.118 -9.371 -0.213 1.00 84.50 93 GLU A N 1
ATOM 692 C CA . GLU A 1 93 ? -5.278 -9.661 -1.646 1.00 84.50 93 GLU A CA 1
ATOM 693 C C . GLU A 1 93 ? -5.287 -8.354 -2.483 1.00 84.50 93 GLU A C 1
ATOM 695 O O . GLU A 1 93 ? -4.658 -8.300 -3.538 1.00 84.50 93 GLU A O 1
ATOM 700 N N . LEU A 1 94 ? -5.897 -7.265 -1.993 1.00 86.44 94 LEU A N 1
ATOM 701 C CA . LEU A 1 94 ? -5.895 -5.940 -2.636 1.00 86.44 94 LEU A CA 1
ATOM 702 C C . LEU A 1 94 ? -4.520 -5.250 -2.632 1.00 86.44 94 LEU A C 1
ATOM 704 O O . LEU A 1 94 ? -4.183 -4.586 -3.613 1.00 86.44 94 LEU A O 1
ATOM 708 N N . GLU A 1 95 ? -3.743 -5.381 -1.557 1.00 83.06 95 GLU A N 1
ATOM 709 C CA . GLU A 1 95 ? -2.356 -4.896 -1.470 1.00 83.06 95 GLU A CA 1
ATOM 710 C C . GLU A 1 95 ? -1.500 -5.547 -2.571 1.00 83.06 95 GLU A C 1
ATOM 712 O O . GLU A 1 95 ? -0.902 -4.843 -3.389 1.00 83.06 95 GLU A O 1
ATOM 717 N N . ILE A 1 96 ? -1.551 -6.881 -2.684 1.00 79.19 96 ILE A N 1
ATOM 718 C CA . ILE A 1 96 ? -0.842 -7.644 -3.726 1.00 79.19 96 ILE A CA 1
ATOM 719 C C . ILE A 1 96 ? -1.277 -7.195 -5.131 1.00 79.19 96 ILE A C 1
ATOM 721 O O . ILE A 1 96 ? -0.425 -6.844 -5.951 1.00 79.19 96 ILE A O 1
ATOM 725 N N . LEU A 1 97 ? -2.587 -7.134 -5.408 1.00 80.25 97 LEU A N 1
ATOM 726 C CA . LEU A 1 97 ? -3.098 -6.742 -6.730 1.00 80.25 97 LEU A CA 1
ATOM 727 C C . LEU A 1 97 ? -2.684 -5.323 -7.147 1.00 80.25 97 LEU A C 1
ATOM 729 O O . LEU A 1 97 ? -2.433 -5.077 -8.328 1.00 80.25 97 LEU A O 1
ATOM 733 N N . ARG A 1 98 ? -2.599 -4.377 -6.203 1.00 82.50 98 ARG A N 1
ATOM 734 C CA . ARG A 1 98 ? -2.134 -3.009 -6.495 1.00 82.50 98 ARG A CA 1
ATOM 735 C C . ARG A 1 98 ? -0.670 -2.983 -6.919 1.00 82.50 98 ARG A C 1
ATOM 737 O O . ARG A 1 98 ? -0.324 -2.196 -7.797 1.00 82.50 98 ARG A O 1
ATOM 744 N N . LYS A 1 99 ? 0.167 -3.851 -6.348 1.00 75.88 99 LYS A N 1
ATOM 745 C CA . LYS A 1 99 ? 1.574 -3.982 -6.744 1.00 75.88 99 LYS A CA 1
ATOM 746 C C . LYS A 1 99 ? 1.746 -4.724 -8.069 1.00 75.88 99 LYS A C 1
ATOM 748 O O . LYS A 1 99 ? 2.574 -4.312 -8.874 1.00 75.88 99 LYS A O 1
ATOM 753 N N . GLU A 1 100 ? 0.928 -5.737 -8.366 1.00 78.38 100 GLU A N 1
ATOM 754 C CA . GLU A 1 100 ? 0.884 -6.317 -9.722 1.00 78.38 100 GLU A CA 1
ATOM 755 C C . GLU A 1 100 ? 0.498 -5.262 -10.776 1.00 78.38 100 GLU A C 1
ATOM 757 O O . GLU A 1 100 ? 1.105 -5.194 -11.844 1.00 78.38 100 GLU A O 1
ATOM 762 N N . LEU A 1 101 ? -0.483 -4.408 -10.465 1.00 82.75 101 LEU A N 1
ATOM 763 C CA . LEU A 1 101 ? -0.903 -3.299 -11.325 1.00 82.75 101 LEU A CA 1
ATOM 764 C C . LEU A 1 101 ? 0.212 -2.257 -11.532 1.00 82.75 101 LEU A C 1
ATOM 766 O O . LEU A 1 101 ? 0.390 -1.774 -12.648 1.00 82.75 101 LEU A O 1
ATOM 770 N N . GLU A 1 102 ? 0.974 -1.931 -10.483 1.00 79.50 102 GLU A N 1
ATOM 771 C CA . GLU A 1 102 ? 2.145 -1.043 -10.551 1.00 79.50 102 GLU A CA 1
ATOM 772 C C . GLU A 1 102 ? 3.221 -1.603 -11.498 1.00 79.50 102 GLU A C 1
ATOM 774 O O . GLU A 1 102 ? 3.705 -0.879 -12.369 1.00 79.50 102 GLU A O 1
ATOM 779 N N . VAL A 1 103 ? 3.527 -2.903 -11.400 1.00 79.06 103 VAL A N 1
ATOM 780 C CA . VAL A 1 103 ? 4.468 -3.606 -12.295 1.00 79.06 103 VAL A CA 1
ATOM 781 C C . VAL A 1 103 ? 4.004 -3.557 -13.754 1.00 79.06 103 VAL A C 1
ATOM 783 O O . VAL A 1 103 ? 4.791 -3.221 -14.639 1.00 79.06 103 VAL A O 1
ATOM 786 N N . VAL A 1 104 ? 2.721 -3.838 -14.006 1.00 80.50 104 VAL A N 1
ATOM 787 C CA . VAL A 1 104 ? 2.124 -3.809 -15.353 1.00 80.50 104 VAL A CA 1
ATOM 788 C C . VAL A 1 104 ? 2.146 -2.402 -15.958 1.00 80.50 104 VAL A C 1
ATOM 790 O O . VAL A 1 104 ? 2.489 -2.250 -17.127 1.00 80.50 104 VAL A O 1
ATOM 793 N N . HIS A 1 105 ? 1.809 -1.364 -15.188 1.00 78.75 105 HIS A N 1
ATOM 794 C CA . HIS A 1 105 ? 1.800 0.017 -15.686 1.00 78.75 105 HIS A CA 1
ATOM 795 C C . HIS A 1 105 ? 3.188 0.640 -15.849 1.00 78.75 105 HIS A C 1
ATOM 797 O O . HIS A 1 105 ? 3.332 1.561 -16.651 1.00 7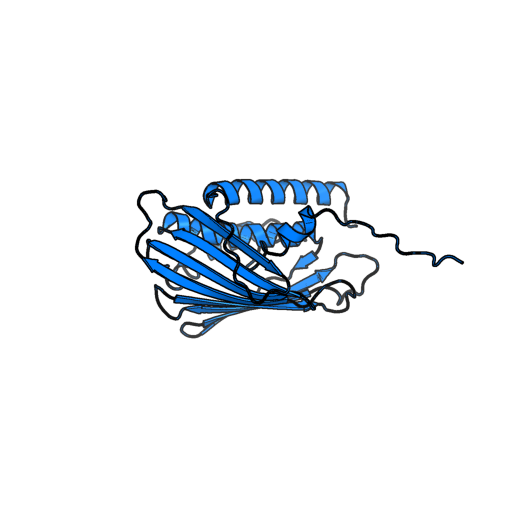8.75 105 HIS A O 1
ATOM 803 N N . SER A 1 106 ? 4.183 0.169 -15.098 1.00 74.75 106 SER A N 1
ATOM 804 C CA . SER A 1 106 ? 5.557 0.686 -15.171 1.00 74.75 106 SER A CA 1
ATOM 805 C C . SER A 1 106 ? 6.412 -0.032 -16.221 1.00 74.75 106 SER A C 1
ATOM 807 O O . SER A 1 106 ? 7.538 0.388 -16.448 1.00 74.75 106 SER A O 1
ATOM 809 N N . ASP A 1 107 ? 5.889 -1.107 -16.825 1.00 75.69 107 ASP A N 1
ATOM 810 C CA . ASP A 1 107 ? 6.598 -2.014 -17.740 1.00 75.69 107 ASP A CA 1
ATOM 811 C C . ASP A 1 107 ? 7.967 -2.463 -17.190 1.00 75.69 107 ASP A C 1
ATOM 813 O O . ASP A 1 107 ? 9.012 -2.322 -17.821 1.00 75.69 107 ASP A O 1
ATOM 817 N N . ILE A 1 108 ? 7.958 -2.982 -15.955 1.00 77.19 108 ILE A N 1
ATOM 818 C CA . ILE A 1 108 ? 9.161 -3.458 -15.253 1.00 77.19 108 ILE A CA 1
ATOM 819 C C . ILE A 1 108 ? 9.166 -4.982 -15.098 1.00 77.19 108 ILE A C 1
ATOM 821 O O . ILE A 1 108 ? 8.137 -5.615 -14.850 1.00 77.19 108 ILE A O 1
ATOM 825 N N . ALA A 1 109 ? 10.347 -5.591 -15.186 1.00 81.94 109 ALA A N 1
ATOM 826 C CA . ALA A 1 109 ? 10.547 -7.022 -14.972 1.00 81.94 109 ALA A CA 1
ATOM 827 C C . ALA A 1 109 ? 11.108 -7.292 -13.567 1.00 81.94 109 ALA A C 1
ATOM 829 O O . ALA A 1 109 ? 12.296 -7.109 -13.301 1.00 81.94 109 ALA A O 1
ATOM 830 N N . CYS A 1 110 ? 10.255 -7.754 -12.652 1.00 81.75 110 CYS A N 1
ATOM 831 C CA . CYS A 1 110 ? 10.645 -8.061 -11.274 1.00 81.75 110 CYS A CA 1
ATOM 832 C C . CYS A 1 110 ? 11.158 -9.496 -11.080 1.00 81.75 110 CYS A C 1
ATOM 834 O O . CYS A 1 110 ? 10.581 -10.461 -11.587 1.00 81.75 110 CYS A O 1
ATOM 836 N N . GLN A 1 111 ? 12.224 -9.640 -10.287 1.00 83.38 111 GLN A N 1
ATOM 837 C CA . GLN A 1 111 ? 12.695 -10.928 -9.778 1.00 83.38 111 GLN A CA 1
ATOM 838 C C . GLN A 1 111 ? 11.693 -11.525 -8.777 1.00 83.38 111 GLN A C 1
ATOM 840 O O . GLN A 1 111 ? 10.831 -10.834 -8.238 1.00 83.38 111 GLN A O 1
ATOM 845 N N . ALA A 1 112 ? 11.833 -12.819 -8.477 1.00 77.75 112 ALA A N 1
ATOM 846 C CA . ALA A 1 112 ? 11.108 -13.407 -7.356 1.00 77.75 112 ALA A CA 1
ATOM 847 C C . ALA A 1 112 ? 11.566 -12.762 -6.027 1.00 77.75 112 ALA A C 1
ATOM 849 O O . ALA A 1 112 ? 12.772 -12.584 -5.825 1.00 77.75 112 ALA A O 1
ATOM 850 N N . PRO A 1 113 ? 10.637 -12.442 -5.112 1.00 76.62 113 PRO A N 1
ATOM 851 C CA . PRO A 1 113 ? 10.947 -11.806 -3.843 1.00 76.62 113 PRO A CA 1
ATOM 852 C C . PRO A 1 113 ? 11.670 -12.795 -2.936 1.00 76.62 113 PRO A C 1
ATOM 854 O O . PRO A 1 113 ? 11.346 -13.988 -2.901 1.00 76.62 113 PRO A O 1
ATOM 857 N N . LYS A 1 114 ? 12.618 -12.293 -2.151 1.00 83.56 114 LYS A N 1
ATOM 858 C CA . LYS A 1 114 ? 13.204 -13.047 -1.042 1.00 83.56 114 LYS A CA 1
ATOM 859 C C . LYS A 1 114 ? 12.559 -12.565 0.243 1.00 83.56 114 LYS A C 1
ATOM 861 O O . LYS A 1 114 ? 12.443 -11.365 0.456 1.00 83.56 114 LYS A O 1
ATOM 866 N N . PHE A 1 115 ? 12.164 -13.509 1.085 1.00 81.19 115 PHE A N 1
ATOM 867 C CA . PHE A 1 115 ? 11.554 -13.247 2.380 1.00 81.19 115 PHE A CA 1
ATOM 868 C C . PHE A 1 115 ? 12.365 -13.906 3.486 1.00 81.19 115 PHE A C 1
ATOM 870 O O . PHE A 1 115 ? 12.846 -15.031 3.323 1.00 81.19 115 PHE A O 1
ATOM 877 N N . SER A 1 116 ? 12.412 -13.257 4.642 1.00 85.50 116 SER A N 1
ATOM 878 C CA . SER A 1 116 ? 12.791 -13.884 5.905 1.00 85.50 116 SER A CA 1
ATOM 879 C C . SER A 1 116 ? 11.831 -13.455 7.005 1.00 85.50 116 SER A C 1
ATOM 881 O O . SER A 1 116 ? 11.401 -12.308 7.053 1.00 85.50 116 SER A O 1
ATOM 883 N N . LEU A 1 117 ? 11.492 -14.389 7.889 1.00 85.69 117 LEU A N 1
ATOM 884 C CA . LEU A 1 117 ? 10.723 -14.133 9.100 1.00 85.69 117 LEU A CA 1
ATOM 885 C C . LEU A 1 117 ? 11.619 -14.487 10.285 1.00 85.69 117 LEU A C 1
ATOM 887 O O . LEU A 1 117 ? 11.979 -15.655 10.442 1.00 85.69 117 LEU A O 1
ATOM 891 N N . ASP A 1 118 ? 11.976 -13.491 11.091 1.00 89.25 118 ASP A N 1
ATOM 892 C CA . ASP A 1 118 ? 12.713 -13.674 12.341 1.00 89.25 118 ASP A CA 1
ATOM 893 C C . AS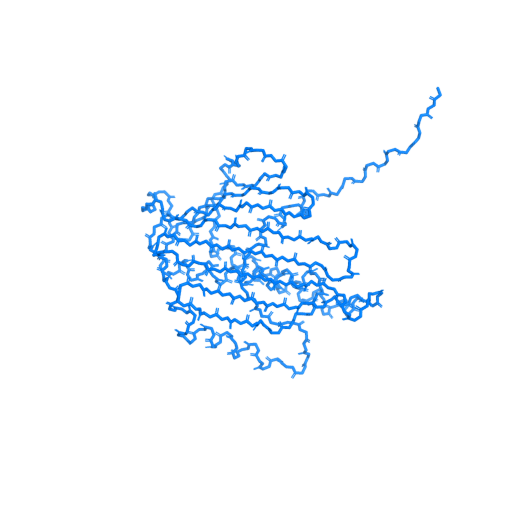P A 1 118 ? 11.881 -13.124 13.505 1.00 89.25 118 ASP A C 1
ATOM 895 O O . ASP A 1 118 ? 11.541 -11.940 13.558 1.00 89.25 118 ASP A O 1
ATOM 899 N N . GLY A 1 119 ? 11.477 -14.014 14.412 1.00 90.38 119 GLY A N 1
ATOM 900 C CA . GLY A 1 119 ? 10.549 -13.700 15.496 1.00 90.38 119 GLY A CA 1
ATOM 901 C C . GLY A 1 119 ? 9.245 -13.064 14.996 1.00 90.38 119 GLY A C 1
ATOM 902 O O . GLY A 1 119 ? 8.402 -13.730 14.397 1.00 90.38 119 GLY A O 1
ATOM 903 N N . ASN A 1 120 ? 9.073 -11.775 15.290 1.00 89.00 120 ASN A N 1
ATOM 904 C CA . ASN A 1 120 ? 7.912 -10.963 14.923 1.00 89.00 120 ASN A CA 1
ATOM 905 C C . ASN A 1 120 ? 8.199 -9.949 13.796 1.00 89.00 120 ASN A C 1
ATOM 907 O O . ASN A 1 120 ? 7.398 -9.036 13.580 1.00 89.00 120 ASN A O 1
ATOM 911 N N . VAL A 1 121 ? 9.328 -10.091 13.099 1.00 89.81 121 VAL A N 1
ATOM 912 C CA . VAL A 1 121 ? 9.754 -9.218 12.003 1.00 89.81 121 VAL A CA 1
ATOM 913 C C . VAL A 1 121 ? 9.823 -10.031 10.712 1.00 89.81 121 VAL A C 1
ATOM 915 O O . VAL A 1 121 ? 10.636 -10.945 10.577 1.00 89.81 121 VAL A O 1
ATOM 918 N N . MET A 1 122 ? 8.962 -9.700 9.752 1.00 87.25 122 MET A N 1
ATOM 919 C CA . MET A 1 122 ? 9.053 -10.189 8.378 1.00 87.25 122 MET A CA 1
ATOM 920 C C . MET A 1 122 ? 9.790 -9.150 7.541 1.00 87.25 122 MET A C 1
ATOM 922 O O . MET A 1 122 ? 9.336 -8.017 7.429 1.00 87.25 122 MET A O 1
ATOM 926 N N . THR A 1 123 ? 10.894 -9.529 6.916 1.00 87.62 123 THR A N 1
ATOM 927 C CA . THR A 1 123 ? 11.600 -8.700 5.935 1.00 87.62 123 THR A CA 1
ATOM 928 C C . THR A 1 123 ? 11.469 -9.304 4.549 1.00 87.62 123 THR A C 1
ATOM 930 O O . THR A 1 123 ? 11.327 -10.523 4.389 1.00 87.62 123 THR A O 1
ATOM 933 N N . GLY A 1 124 ? 11.567 -8.460 3.529 1.00 84.00 124 GLY A N 1
ATOM 934 C CA . GLY A 1 124 ? 11.785 -8.939 2.178 1.00 84.00 124 GLY A CA 1
ATOM 935 C C . GLY A 1 124 ? 12.469 -7.933 1.268 1.00 84.00 124 GLY A C 1
ATOM 936 O O . GLY A 1 124 ? 12.557 -6.740 1.560 1.00 84.00 124 GLY A O 1
ATOM 937 N N . GLU A 1 125 ? 13.000 -8.463 0.173 1.00 88.31 125 GLU A N 1
ATOM 938 C CA . GLU A 1 125 ? 13.676 -7.708 -0.876 1.00 88.31 125 GLU A CA 1
ATOM 939 C C . GLU A 1 125 ? 13.312 -8.241 -2.267 1.00 88.31 125 GLU A C 1
ATOM 941 O O . GLU A 1 125 ? 13.037 -9.432 -2.452 1.00 88.31 125 GLU A O 1
ATOM 946 N N . MET A 1 126 ? 13.331 -7.353 -3.258 1.00 85.31 126 MET A N 1
ATOM 947 C CA . MET A 1 126 ? 13.082 -7.674 -4.661 1.00 85.31 126 MET A CA 1
ATOM 948 C C . MET A 1 126 ? 13.741 -6.635 -5.570 1.00 85.31 126 MET A C 1
ATOM 950 O O . MET A 1 126 ? 13.497 -5.443 -5.418 1.00 85.31 126 MET A O 1
ATOM 954 N N . GLY A 1 127 ? 14.521 -7.086 -6.552 1.00 87.06 127 GLY A N 1
ATOM 955 C CA . GLY A 1 127 ? 15.004 -6.230 -7.636 1.00 87.06 127 GLY A CA 1
ATOM 956 C C . GLY A 1 127 ? 14.088 -6.320 -8.855 1.00 87.06 127 GLY A C 1
ATOM 957 O O . GLY A 1 127 ? 13.730 -7.422 -9.274 1.00 87.06 127 GLY A O 1
ATOM 958 N N . CYS A 1 128 ? 13.741 -5.181 -9.446 1.00 86.12 128 CYS A N 1
ATOM 959 C CA . CYS A 1 128 ? 13.064 -5.076 -10.736 1.00 86.12 128 CYS A CA 1
ATOM 960 C C . CYS A 1 128 ? 13.957 -4.349 -11.744 1.00 86.12 128 CYS A C 1
ATOM 962 O O . CYS A 1 128 ? 14.562 -3.329 -11.407 1.00 86.12 128 CYS A O 1
ATOM 964 N N . GLY A 1 129 ? 14.063 -4.886 -12.958 1.00 84.50 129 GLY A N 1
ATOM 965 C CA . GLY A 1 129 ? 14.689 -4.223 -14.101 1.00 84.50 129 GLY A CA 1
ATOM 966 C C . GLY A 1 129 ? 13.678 -3.368 -14.868 1.00 84.50 129 GLY A C 1
ATOM 967 O O . GLY A 1 129 ? 12.481 -3.666 -14.832 1.00 84.50 129 GLY A O 1
ATOM 968 N N . ASN A 1 130 ? 14.144 -2.323 -15.547 1.00 79.75 130 ASN A N 1
ATOM 969 C CA . ASN A 1 130 ? 13.344 -1.625 -16.556 1.00 79.75 130 ASN A CA 1
ATOM 970 C C . ASN A 1 130 ? 13.317 -2.449 -17.862 1.00 79.75 130 ASN A C 1
ATOM 972 O O . ASN A 1 130 ? 14.308 -3.104 -18.179 1.00 79.75 130 ASN A O 1
ATOM 976 N N . ASN A 1 131 ? 12.214 -2.417 -18.615 1.00 72.81 131 ASN A N 1
ATOM 977 C CA . ASN A 1 131 ? 12.146 -3.024 -19.953 1.00 72.81 131 ASN A CA 1
ATOM 978 C C . ASN A 1 131 ? 12.575 -2.055 -21.079 1.00 72.81 131 ASN A C 1
ATOM 980 O O . ASN A 1 131 ? 12.715 -2.494 -22.217 1.00 72.81 131 ASN A O 1
ATOM 984 N N . SER A 1 132 ? 12.807 -0.770 -20.765 1.00 74.12 132 SER A N 1
ATOM 985 C CA . SER A 1 132 ? 13.278 0.265 -21.704 1.00 74.12 132 SER A CA 1
ATOM 986 C C . SER A 1 132 ? 14.519 -0.162 -22.496 1.00 74.12 132 SER A C 1
ATOM 988 O O . SER A 1 132 ? 15.575 -0.414 -21.917 1.00 74.12 132 SER A O 1
ATOM 990 N N . LEU A 1 133 ? 14.416 -0.151 -23.828 1.00 71.44 133 LEU A N 1
ATOM 991 C CA . LEU A 1 133 ? 15.527 -0.443 -24.747 1.00 71.44 133 LEU A CA 1
ATOM 992 C C . LEU A 1 133 ? 16.665 0.597 -24.722 1.00 71.44 133 LEU A C 1
ATOM 994 O O . LEU A 1 133 ? 17.756 0.303 -25.213 1.00 71.44 133 LEU A O 1
ATOM 998 N N . ASP A 1 134 ? 16.408 1.798 -24.194 1.00 76.94 134 ASP A N 1
ATOM 999 C CA . ASP A 1 134 ? 17.385 2.893 -24.092 1.00 76.94 134 ASP A CA 1
ATOM 1000 C C . ASP A 1 134 ? 18.172 2.883 -22.759 1.00 76.94 134 ASP A C 1
ATOM 1002 O O . ASP A 1 134 ? 19.143 3.633 -22.618 1.00 76.94 134 ASP A O 1
ATOM 1006 N N . ASP A 1 135 ? 17.774 2.049 -21.790 1.00 74.06 135 ASP A N 1
ATOM 1007 C CA . ASP A 1 135 ? 18.401 1.948 -20.465 1.00 74.06 135 ASP A CA 1
ATOM 1008 C C . ASP A 1 135 ? 19.434 0.794 -20.393 1.00 74.06 135 ASP A C 1
ATOM 1010 O O . ASP A 1 135 ? 19.459 -0.115 -21.222 1.00 74.06 135 ASP A O 1
ATOM 1014 N N . ASP A 1 136 ? 20.309 0.818 -19.379 1.00 81.88 136 ASP A N 1
ATOM 1015 C CA . ASP A 1 136 ? 21.263 -0.270 -19.096 1.00 81.88 136 ASP A CA 1
ATOM 1016 C C . ASP A 1 136 ? 20.546 -1.531 -18.559 1.00 81.88 136 ASP A C 1
ATOM 1018 O O . ASP A 1 136 ? 19.540 -1.423 -17.860 1.00 81.88 136 ASP A O 1
ATOM 1022 N N . GLU A 1 137 ? 21.082 -2.737 -18.794 1.00 77.56 137 GLU A N 1
ATOM 1023 C CA . GLU A 1 137 ? 20.520 -3.992 -18.252 1.00 77.56 137 GLU A CA 1
ATOM 1024 C C . GLU A 1 137 ? 20.445 -4.013 -16.706 1.00 77.56 137 GLU A C 1
ATOM 1026 O O . GLU A 1 137 ? 19.641 -4.749 -16.126 1.00 77.56 137 GLU A O 1
ATOM 1031 N N . ALA A 1 138 ? 21.269 -3.215 -16.016 1.00 81.69 138 ALA A N 1
ATOM 1032 C CA . ALA A 1 138 ? 21.223 -3.042 -14.564 1.00 81.69 138 ALA A CA 1
ATOM 1033 C C . ALA A 1 138 ? 20.109 -2.086 -14.086 1.00 81.69 138 ALA A C 1
ATOM 1035 O O . ALA A 1 138 ? 19.749 -2.103 -12.896 1.00 81.69 138 ALA A O 1
ATOM 1036 N N . ALA A 1 139 ? 19.562 -1.263 -14.982 1.00 85.62 139 ALA A N 1
ATOM 1037 C CA . ALA A 1 139 ? 18.646 -0.179 -14.661 1.00 85.62 139 ALA A CA 1
ATOM 1038 C C . ALA A 1 139 ? 17.301 -0.686 -14.113 1.00 85.62 139 ALA A C 1
ATOM 1040 O O . ALA A 1 139 ? 16.821 -1.766 -14.459 1.00 85.62 139 ALA A O 1
ATOM 1041 N N . GLY A 1 140 ? 16.675 0.085 -13.225 1.00 87.88 140 GLY A N 1
ATOM 1042 C CA . GLY A 1 140 ? 15.362 -0.223 -12.657 1.00 87.88 140 GLY A CA 1
ATOM 1043 C C . GLY A 1 140 ? 15.221 0.237 -11.210 1.00 87.88 140 GLY A C 1
ATOM 1044 O O . GLY A 1 140 ? 15.593 1.358 -10.861 1.00 87.88 140 GLY A O 1
ATOM 1045 N N . MET A 1 141 ? 14.668 -0.621 -10.353 1.00 87.56 141 MET A N 1
ATOM 1046 C CA . MET A 1 141 ? 14.390 -0.309 -8.949 1.00 87.56 141 MET A CA 1
ATOM 1047 C C . MET A 1 141 ? 14.637 -1.521 -8.046 1.00 87.56 141 MET A C 1
ATOM 1049 O O . MET A 1 141 ? 14.303 -2.650 -8.403 1.00 87.56 141 MET A O 1
ATOM 1053 N N . ASP A 1 142 ? 15.237 -1.310 -6.879 1.00 89.19 142 ASP A N 1
ATOM 1054 C CA . ASP A 1 142 ? 15.221 -2.270 -5.773 1.00 89.19 142 ASP A CA 1
ATOM 1055 C C . ASP A 1 142 ? 14.133 -1.887 -4.783 1.00 89.19 142 ASP A C 1
ATOM 1057 O O . ASP A 1 142 ? 13.990 -0.718 -4.442 1.00 89.19 142 ASP A O 1
ATOM 1061 N N . PHE A 1 143 ? 13.408 -2.881 -4.287 1.00 88.12 143 PHE A N 1
ATOM 1062 C CA . PHE A 1 143 ? 12.419 -2.757 -3.227 1.00 88.12 143 PHE A CA 1
ATOM 1063 C C . PHE A 1 143 ? 12.895 -3.543 -2.011 1.00 88.12 143 PHE A C 1
ATOM 1065 O O . PHE A 1 143 ? 13.344 -4.687 -2.128 1.00 88.12 143 PHE A O 1
ATOM 1072 N N . ARG A 1 144 ? 12.765 -2.941 -0.834 1.00 91.62 144 ARG A N 1
ATOM 1073 C CA . ARG A 1 144 ? 12.995 -3.558 0.471 1.00 91.62 144 ARG A CA 1
ATOM 1074 C C . ARG A 1 144 ? 11.845 -3.186 1.384 1.00 91.62 144 ARG A C 1
ATOM 1076 O O . ARG A 1 144 ? 11.390 -2.046 1.364 1.00 91.62 144 ARG A O 1
ATOM 1083 N N . TRP A 1 145 ? 11.393 -4.124 2.200 1.00 90.50 145 TRP A N 1
ATOM 1084 C CA . TRP A 1 145 ? 10.351 -3.849 3.179 1.00 90.50 145 TRP A CA 1
ATOM 1085 C C . TRP A 1 145 ? 10.547 -4.648 4.462 1.00 90.50 145 TRP A C 1
ATOM 1087 O O . TRP A 1 145 ? 11.133 -5.734 4.462 1.00 90.50 145 TRP A O 1
ATOM 1097 N N . THR A 1 146 ? 10.023 -4.096 5.551 1.00 92.31 146 THR A N 1
ATOM 1098 C CA . THR A 1 146 ? 10.002 -4.708 6.877 1.00 92.31 146 THR A CA 1
ATOM 1099 C C . THR A 1 146 ? 8.613 -4.545 7.482 1.00 92.31 146 THR A C 1
ATOM 1101 O O . THR A 1 146 ? 8.152 -3.428 7.682 1.00 92.31 146 THR A O 1
ATOM 1104 N N . THR A 1 147 ? 7.966 -5.653 7.823 1.00 91.06 147 THR A N 1
ATOM 1105 C CA . THR A 1 147 ? 6.726 -5.710 8.599 1.00 91.06 147 THR A CA 1
ATOM 1106 C C . THR A 1 147 ? 7.047 -6.190 10.008 1.00 91.06 147 THR A C 1
ATOM 1108 O O . THR A 1 147 ? 7.418 -7.346 10.216 1.00 91.06 147 THR A O 1
ATOM 1111 N N . THR A 1 148 ? 6.880 -5.312 10.991 1.00 93.00 148 THR A N 1
ATOM 1112 C CA . THR A 1 148 ? 7.028 -5.619 12.417 1.00 93.00 148 THR A CA 1
ATOM 1113 C C . THR A 1 148 ? 5.656 -5.792 13.059 1.00 93.00 148 THR A C 1
ATOM 1115 O O . THR A 1 148 ? 4.923 -4.823 13.282 1.00 93.00 148 THR A O 1
ATOM 1118 N N . PHE A 1 149 ? 5.325 -7.027 13.426 1.00 91.62 149 PHE A N 1
ATOM 1119 C CA . PHE A 1 149 ? 4.118 -7.367 14.175 1.00 91.62 149 PHE A CA 1
ATOM 1120 C C . PHE A 1 149 ? 4.362 -7.099 15.668 1.00 91.62 149 PHE A C 1
ATOM 1122 O O . PHE A 1 149 ? 4.912 -7.940 16.380 1.00 91.62 149 PHE A O 1
ATOM 1129 N N . LYS A 1 150 ? 4.011 -5.909 16.169 1.00 93.00 150 LYS A N 1
ATOM 1130 C CA . LYS A 1 150 ? 4.199 -5.575 17.596 1.00 93.00 150 LYS A CA 1
ATOM 1131 C C . LYS A 1 150 ? 3.179 -6.290 18.486 1.00 93.00 150 LYS A C 1
ATOM 1133 O O . LYS A 1 150 ? 3.517 -6.694 19.596 1.00 93.00 150 LYS A O 1
ATOM 1138 N N . SER A 1 151 ? 1.948 -6.450 18.003 1.00 91.94 151 SER A N 1
ATOM 1139 C CA . SER A 1 151 ? 0.872 -7.207 18.653 1.00 91.94 151 SER A CA 1
ATOM 1140 C C . SER A 1 151 ? -0.208 -7.613 17.635 1.00 91.94 151 SER A C 1
ATOM 1142 O O . SER A 1 151 ? -0.091 -7.339 16.445 1.00 91.94 151 SER A O 1
ATOM 1144 N N . ASP A 1 152 ? -1.306 -8.203 18.113 1.00 89.50 152 ASP A N 1
ATOM 1145 C CA . ASP A 1 152 ? -2.563 -8.408 17.365 1.00 89.50 152 ASP A CA 1
ATOM 1146 C C . ASP A 1 152 ? -3.290 -7.099 16.976 1.00 89.50 152 ASP A C 1
ATOM 1148 O O . ASP A 1 152 ? -4.331 -7.123 16.317 1.00 89.50 152 ASP A O 1
ATOM 1152 N N . SER A 1 153 ? -2.771 -5.962 17.445 1.00 95.06 153 SER A N 1
ATOM 1153 C CA . SER A 1 153 ? -3.425 -4.652 17.504 1.00 95.06 153 SER A CA 1
ATOM 1154 C C . SER A 1 153 ? -2.508 -3.491 17.087 1.00 95.06 153 SER A C 1
ATOM 1156 O O . SER A 1 153 ? -2.989 -2.366 16.939 1.00 95.06 153 SER A O 1
ATOM 1158 N N . GLU A 1 154 ? -1.217 -3.746 16.850 1.00 95.44 154 GLU A N 1
ATOM 1159 C CA . GLU A 1 154 ? -0.263 -2.802 16.268 1.00 95.44 154 GLU A CA 1
ATOM 1160 C C . GLU A 1 154 ? 0.707 -3.523 15.318 1.00 95.44 154 GLU A C 1
ATOM 1162 O O . GLU A 1 154 ? 1.399 -4.470 15.702 1.00 95.44 154 GLU A O 1
ATOM 1167 N N . ILE A 1 155 ? 0.790 -3.023 14.085 1.00 93.50 155 ILE A N 1
ATOM 1168 C CA . ILE A 1 155 ? 1.742 -3.447 13.053 1.00 93.50 155 ILE A CA 1
ATOM 1169 C C . ILE A 1 155 ? 2.453 -2.187 12.551 1.00 93.50 155 ILE A C 1
ATOM 1171 O O . ILE A 1 155 ? 1.839 -1.123 12.446 1.00 93.50 155 ILE A O 1
ATOM 1175 N N . VAL A 1 156 ? 3.751 -2.288 12.278 1.00 95.38 156 VAL A N 1
ATOM 1176 C CA . VAL A 1 156 ? 4.512 -1.238 11.590 1.00 95.38 156 VAL A CA 1
ATOM 1177 C C . VAL A 1 156 ? 5.095 -1.823 10.321 1.00 95.38 156 VAL A C 1
ATOM 1179 O O . VAL A 1 156 ? 5.772 -2.846 10.381 1.00 95.38 156 VAL A O 1
ATOM 1182 N N . ASN A 1 157 ? 4.839 -1.161 9.204 1.00 93.31 157 ASN A N 1
ATOM 1183 C CA . ASN A 1 157 ? 5.409 -1.484 7.909 1.00 93.31 157 ASN A CA 1
ATOM 1184 C C . ASN A 1 157 ? 6.387 -0.382 7.508 1.00 93.31 157 ASN A C 1
ATOM 1186 O O . ASN A 1 157 ? 6.116 0.799 7.703 1.00 93.31 157 ASN A O 1
ATOM 1190 N N . GLU A 1 158 ? 7.531 -0.770 6.967 1.00 94.38 158 GLU A N 1
ATOM 1191 C CA . GLU A 1 158 ? 8.567 0.123 6.453 1.00 94.38 158 GLU A CA 1
ATOM 1192 C C . GLU A 1 158 ? 8.865 -0.315 5.014 1.00 94.38 158 GLU A C 1
ATOM 1194 O O . GLU A 1 158 ? 9.165 -1.487 4.795 1.00 94.38 158 GLU A O 1
ATOM 1199 N N . GLU A 1 159 ? 8.759 0.584 4.035 1.00 90.38 159 GLU A N 1
ATOM 1200 C CA . GLU A 1 159 ? 9.015 0.330 2.607 1.00 90.38 159 GLU A CA 1
ATOM 1201 C C . GLU A 1 159 ? 10.093 1.301 2.113 1.00 90.38 159 GLU A C 1
ATOM 1203 O O . GLU A 1 159 ? 9.966 2.520 2.246 1.00 90.38 159 GLU A O 1
ATOM 1208 N N . HIS A 1 160 ? 11.160 0.763 1.525 1.00 92.25 160 HIS A N 1
ATOM 1209 C CA . HIS A 1 160 ? 12.248 1.518 0.914 1.00 92.25 160 HIS A CA 1
ATOM 1210 C C . HIS A 1 160 ? 12.424 1.050 -0.529 1.00 92.25 160 HIS A C 1
ATOM 1212 O O . HIS A 1 160 ? 12.684 -0.132 -0.761 1.00 92.25 160 HIS A O 1
ATOM 1218 N N . SER A 1 161 ? 12.287 1.953 -1.500 1.00 89.31 161 SER A N 1
ATOM 1219 C CA . SER A 1 161 ? 12.629 1.673 -2.893 1.00 89.31 161 SER A CA 1
ATOM 1220 C C . SER A 1 161 ? 13.738 2.589 -3.396 1.00 89.31 161 SER A C 1
ATOM 1222 O O . SER A 1 161 ? 13.744 3.793 -3.140 1.00 89.31 161 SER A O 1
ATOM 1224 N N . LEU A 1 162 ? 14.701 1.999 -4.099 1.00 89.56 162 LEU A N 1
ATOM 1225 C CA . LEU A 1 162 ? 15.921 2.642 -4.572 1.00 89.56 162 LEU A CA 1
ATOM 1226 C C . LEU A 1 162 ? 16.005 2.519 -6.097 1.00 89.56 162 LEU A C 1
ATOM 1228 O O . LEU A 1 162 ? 16.057 1.395 -6.598 1.00 89.56 162 LEU A O 1
ATOM 1232 N N . PRO A 1 163 ? 16.040 3.627 -6.856 1.00 86.81 163 PRO A N 1
ATOM 1233 C CA . PRO A 1 163 ? 16.307 3.563 -8.285 1.00 86.81 163 PRO A CA 1
ATOM 1234 C C . PRO A 1 163 ? 17.756 3.127 -8.545 1.00 86.81 163 PRO A C 1
ATOM 1236 O O . PRO A 1 163 ? 18.685 3.622 -7.904 1.00 86.81 163 PRO A O 1
ATOM 1239 N N . ARG A 1 164 ? 17.952 2.236 -9.519 1.00 86.62 164 ARG A N 1
ATOM 1240 C CA . ARG A 1 164 ? 19.260 1.911 -10.105 1.00 86.62 164 ARG A CA 1
ATOM 1241 C C . ARG A 1 164 ? 19.317 2.502 -11.502 1.00 86.62 164 ARG A C 1
ATOM 1243 O O . ARG A 1 164 ? 18.485 2.145 -12.325 1.00 86.62 164 ARG A O 1
ATOM 1250 N N . ASP A 1 165 ? 20.252 3.411 -11.745 1.00 80.25 165 ASP A N 1
ATOM 1251 C CA . ASP A 1 165 ? 20.602 3.968 -13.062 1.00 80.25 165 ASP A CA 1
ATOM 1252 C C . ASP A 1 165 ? 19.461 4.561 -13.929 1.00 80.25 165 ASP A C 1
ATOM 1254 O O . ASP A 1 165 ? 19.717 5.011 -15.043 1.00 80.25 165 ASP A O 1
ATOM 1258 N N . VAL A 1 166 ? 18.231 4.705 -13.407 1.00 75.06 166 VAL A N 1
ATOM 1259 C CA . VAL A 1 166 ? 17.133 5.426 -14.080 1.00 75.06 166 VAL A CA 1
ATOM 1260 C C . VAL A 1 166 ? 16.964 6.837 -13.515 1.00 75.06 166 VAL A C 1
ATOM 1262 O O . VAL A 1 166 ? 16.476 7.029 -12.401 1.00 75.06 166 VAL A O 1
ATOM 1265 N N . ILE A 1 167 ? 17.290 7.847 -14.324 1.00 69.06 167 ILE A N 1
ATOM 1266 C CA . ILE A 1 167 ? 17.340 9.271 -13.930 1.00 69.06 167 ILE A CA 1
ATOM 1267 C C . ILE A 1 167 ? 15.995 9.818 -13.403 1.00 69.06 167 ILE A C 1
ATOM 1269 O O . ILE A 1 167 ? 15.978 10.746 -12.593 1.00 69.06 167 ILE A O 1
ATOM 1273 N N . PHE A 1 168 ? 14.864 9.267 -13.857 1.00 72.88 168 PHE A N 1
ATOM 1274 C CA . PHE A 1 168 ? 13.525 9.769 -13.517 1.00 72.88 168 PHE A CA 1
ATOM 1275 C C . PHE A 1 168 ? 12.800 8.986 -12.417 1.00 72.88 168 PHE A C 1
ATOM 1277 O O . PHE A 1 168 ? 11.790 9.476 -11.898 1.00 72.88 168 PHE A O 1
ATOM 1284 N N . HIS A 1 169 ? 13.304 7.811 -12.030 1.00 78.44 169 HIS A N 1
ATOM 1285 C CA . HIS A 1 169 ? 12.748 7.079 -10.897 1.00 78.44 169 HIS A CA 1
ATOM 1286 C C . HIS A 1 169 ? 13.154 7.762 -9.586 1.00 78.44 169 HIS A C 1
ATOM 1288 O O . HIS A 1 169 ? 14.236 8.336 -9.460 1.00 78.44 169 HIS A O 1
ATOM 1294 N N . ARG A 1 170 ? 12.255 7.747 -8.601 1.00 84.75 170 ARG A N 1
ATOM 1295 C CA . ARG A 1 170 ? 12.453 8.424 -7.313 1.00 84.75 170 ARG A CA 1
ATOM 1296 C C . ARG A 1 170 ? 12.645 7.390 -6.219 1.00 84.75 170 ARG A C 1
ATOM 1298 O O . ARG A 1 170 ? 11.910 6.410 -6.179 1.00 84.75 170 ARG A O 1
ATOM 1305 N N . GLU A 1 171 ? 13.590 7.651 -5.324 1.00 89.50 171 GLU A N 1
ATOM 1306 C CA . GLU A 1 171 ? 13.686 6.928 -4.057 1.00 89.50 171 GLU A CA 1
ATOM 1307 C C . GLU A 1 171 ? 12.387 7.109 -3.260 1.00 89.50 171 GLU A C 1
ATOM 1309 O O . GLU A 1 171 ? 11.875 8.227 -3.148 1.00 89.50 171 GLU A O 1
ATOM 1314 N N . ASN A 1 172 ? 11.854 6.018 -2.721 1.00 90.31 172 ASN A N 1
ATOM 1315 C CA . ASN A 1 172 ? 10.703 6.018 -1.827 1.00 90.31 172 ASN A CA 1
ATOM 1316 C C . ASN A 1 172 ? 11.158 5.524 -0.454 1.00 90.31 172 ASN A C 1
ATOM 1318 O O . ASN A 1 172 ? 11.824 4.500 -0.381 1.00 90.31 172 ASN A O 1
ATOM 1322 N N . ASN A 1 173 ? 10.806 6.210 0.627 1.00 94.00 173 ASN A N 1
ATOM 1323 C CA . ASN A 1 173 ? 11.091 5.770 1.994 1.00 94.00 173 ASN A CA 1
ATOM 1324 C C . ASN A 1 173 ? 9.871 6.077 2.858 1.00 94.00 173 ASN A C 1
ATOM 1326 O O . ASN A 1 173 ? 9.595 7.245 3.132 1.00 94.00 173 ASN A O 1
ATOM 1330 N N . MET A 1 174 ? 9.121 5.044 3.228 1.00 94.44 174 MET A N 1
ATOM 1331 C CA . MET A 1 174 ? 7.820 5.141 3.880 1.00 94.44 174 MET A CA 1
ATOM 1332 C C . MET A 1 174 ? 7.750 4.263 5.120 1.00 94.44 174 MET A C 1
ATOM 1334 O O . MET A 1 174 ? 8.293 3.165 5.159 1.00 94.44 174 MET A O 1
ATOM 1338 N N . VAL A 1 175 ? 7.002 4.743 6.107 1.00 96.44 175 VAL A N 1
ATOM 1339 C CA . VAL A 1 175 ? 6.618 4.011 7.310 1.00 96.44 175 VAL A CA 1
ATOM 1340 C C . VAL A 1 175 ? 5.108 4.127 7.474 1.00 96.44 175 VAL A C 1
ATOM 1342 O O . VAL A 1 175 ? 4.589 5.247 7.537 1.00 96.44 175 VAL A O 1
ATOM 1345 N N . GLU A 1 176 ? 4.404 3.004 7.582 1.00 96.25 176 GLU A N 1
ATOM 1346 C CA . GLU A 1 176 ? 2.999 2.955 7.980 1.00 96.25 176 GLU A CA 1
ATOM 1347 C C . GLU A 1 176 ? 2.833 2.398 9.397 1.00 96.25 176 GLU A C 1
ATOM 1349 O O . GLU A 1 176 ? 3.245 1.283 9.717 1.00 96.25 176 GLU A O 1
ATOM 1354 N N . GLU A 1 177 ? 2.177 3.173 10.262 1.00 96.88 177 GLU A N 1
ATOM 1355 C CA . GLU A 1 177 ? 1.671 2.680 11.543 1.00 96.88 177 GLU A CA 1
ATOM 1356 C C . GLU A 1 177 ? 0.231 2.175 11.373 1.00 96.88 177 GLU A C 1
ATOM 1358 O O . GLU A 1 177 ? -0.687 2.979 11.159 1.00 96.88 177 GLU A O 1
ATOM 1363 N N . GLN A 1 178 ? 0.004 0.874 11.555 1.00 96.69 178 GLN A N 1
ATOM 1364 C CA . GLN A 1 178 ? -1.329 0.273 11.607 1.00 96.69 178 GLN A CA 1
ATOM 1365 C C . GLN A 1 178 ? -1.712 -0.002 13.065 1.00 96.69 178 GLN A C 1
ATOM 1367 O O . GLN A 1 178 ? -1.005 -0.718 13.774 1.00 96.69 178 GLN A O 1
ATOM 1372 N N . ARG A 1 179 ? -2.836 0.549 13.538 1.00 97.88 179 ARG A N 1
ATOM 1373 C CA . ARG A 1 179 ? -3.335 0.335 14.910 1.00 97.88 179 ARG A CA 1
ATOM 1374 C C . ARG A 1 179 ? -4.824 0.017 14.949 1.00 97.88 179 ARG A C 1
ATOM 1376 O O . ARG A 1 179 ? -5.622 0.732 14.341 1.00 97.88 179 ARG A O 1
ATOM 1383 N N . TRP A 1 180 ? -5.203 -0.986 15.735 1.00 97.81 180 TRP A N 1
ATOM 1384 C CA . TRP A 1 180 ? -6.588 -1.227 16.142 1.00 97.81 180 TRP A CA 1
ATOM 1385 C C . TRP A 1 180 ? -7.043 -0.100 17.078 1.00 97.81 180 TRP A C 1
ATOM 1387 O O . TRP A 1 180 ? -6.384 0.186 18.079 1.00 97.81 180 TRP A O 1
ATOM 1397 N N . ILE A 1 181 ? -8.157 0.562 16.756 1.00 98.00 181 ILE A N 1
ATOM 1398 C CA . ILE A 1 181 ? -8.660 1.736 17.496 1.00 98.00 181 ILE A CA 1
ATOM 1399 C C . ILE A 1 181 ? -10.048 1.538 18.123 1.00 98.00 181 ILE A C 1
ATOM 1401 O O . ILE A 1 181 ? -10.582 2.476 18.714 1.00 98.00 181 ILE A O 1
ATOM 1405 N N . GLY A 1 182 ? -10.626 0.341 18.021 1.00 97.62 182 GLY A N 1
ATOM 1406 C CA . GLY A 1 182 ? -11.920 -0.005 18.611 1.00 97.62 182 GLY A CA 1
ATOM 1407 C C . GLY A 1 182 ? -12.726 -0.952 17.729 1.00 97.62 182 GLY A C 1
ATOM 1408 O O . GLY A 1 182 ? -12.247 -1.420 16.699 1.00 97.62 182 GLY A O 1
ATOM 1409 N N . ASP A 1 183 ? -13.973 -1.205 18.111 1.00 97.62 183 ASP A N 1
ATOM 1410 C CA . ASP A 1 183 ? -14.933 -1.896 17.248 1.00 97.62 183 ASP A CA 1
ATOM 1411 C C . ASP A 1 183 ? -15.337 -1.011 16.057 1.00 97.62 183 ASP A C 1
ATOM 1413 O O . ASP A 1 183 ? -15.170 0.214 16.075 1.00 97.62 183 ASP A O 1
ATOM 1417 N N . CYS A 1 184 ? -15.890 -1.615 15.004 1.00 96.25 184 CYS A N 1
ATOM 1418 C CA . CYS A 1 184 ? -16.419 -0.837 13.888 1.00 96.25 184 CYS A CA 1
ATOM 1419 C C . CYS A 1 184 ? -17.649 -0.014 14.322 1.00 96.25 184 CYS A C 1
ATOM 1421 O O . CYS A 1 184 ? -18.574 -0.569 14.919 1.00 96.25 184 CYS A O 1
ATOM 1423 N N . PRO A 1 185 ? -17.702 1.296 14.006 1.00 95.00 185 PRO A N 1
ATOM 1424 C CA . PRO A 1 185 ? -18.899 2.115 14.172 1.00 95.00 185 PRO A CA 1
ATOM 1425 C C . PRO A 1 185 ? -20.119 1.482 13.496 1.00 95.00 185 PRO A C 1
ATOM 1427 O O . PRO A 1 185 ? -19.996 0.924 12.414 1.00 95.00 185 PRO A O 1
ATOM 1430 N N . ALA A 1 186 ? -21.313 1.641 14.073 1.00 94.06 186 ALA A N 1
ATOM 1431 C CA . ALA A 1 186 ? -22.543 1.015 13.564 1.00 94.06 186 ALA A CA 1
ATOM 1432 C C . ALA A 1 186 ? -22.940 1.425 12.124 1.00 94.06 186 ALA A C 1
ATOM 1434 O O . ALA A 1 186 ? -23.797 0.789 11.514 1.00 94.06 186 ALA A O 1
ATOM 1435 N N . ASN A 1 187 ? -22.339 2.491 11.586 1.00 92.62 187 ASN A N 1
ATOM 1436 C CA . ASN A 1 187 ? -22.509 2.949 10.208 1.00 92.62 187 ASN A CA 1
ATOM 1437 C C . ASN A 1 187 ? -21.444 2.411 9.228 1.00 92.62 187 ASN A C 1
ATOM 1439 O O . ASN A 1 187 ? -21.492 2.790 8.061 1.00 92.62 187 ASN A O 1
ATOM 1443 N N . LEU A 1 188 ? -20.491 1.595 9.692 1.00 94.19 188 LEU A N 1
ATOM 1444 C CA . LEU A 1 188 ? -19.465 0.929 8.885 1.00 94.19 188 LEU A CA 1
ATOM 1445 C C . LEU A 1 188 ? -19.610 -0.592 9.009 1.00 94.19 188 LEU A C 1
ATOM 1447 O O . LEU A 1 188 ? -19.842 -1.130 10.094 1.00 94.19 188 LEU A O 1
ATOM 1451 N N . LYS A 1 189 ? -19.452 -1.290 7.891 1.00 95.31 189 LYS A N 1
ATOM 1452 C CA . LYS A 1 189 ? -19.458 -2.752 7.783 1.00 95.31 189 LYS A CA 1
ATOM 1453 C C . LYS A 1 189 ? -18.029 -3.269 7.584 1.00 95.31 189 LYS A C 1
ATOM 1455 O O . LYS A 1 189 ? -17.181 -2.516 7.106 1.00 95.31 189 LYS A O 1
ATOM 1460 N N . PRO A 1 190 ? -17.746 -4.548 7.896 1.00 95.62 190 PRO A N 1
ATOM 1461 C CA . PRO A 1 190 ? -16.494 -5.181 7.494 1.00 95.62 190 PRO A CA 1
ATOM 1462 C C . PRO A 1 190 ? -16.249 -5.006 5.992 1.00 95.62 190 PRO A C 1
ATOM 1464 O O . PRO A 1 190 ? -17.158 -5.195 5.182 1.00 95.62 190 PRO A O 1
ATOM 1467 N N . GLY A 1 191 ? -15.036 -4.593 5.641 1.00 95.31 191 GLY A N 1
ATOM 1468 C CA . GLY A 1 191 ? -14.665 -4.190 4.290 1.00 95.31 191 GLY A CA 1
ATOM 1469 C C . GLY A 1 191 ? -14.828 -2.698 3.986 1.00 95.31 191 GLY A C 1
ATOM 1470 O O . GLY A 1 191 ? -14.335 -2.273 2.949 1.00 95.31 191 GLY A O 1
ATOM 1471 N N . ASP A 1 192 ? -15.454 -1.876 4.833 1.00 96.50 192 ASP A N 1
ATOM 1472 C CA . ASP A 1 192 ? -15.573 -0.436 4.555 1.00 96.50 192 ASP A CA 1
ATOM 1473 C C . ASP A 1 192 ? -14.266 0.321 4.857 1.00 96.50 192 ASP A C 1
ATOM 1475 O O . ASP A 1 192 ? -13.606 0.105 5.883 1.00 96.50 192 ASP A O 1
ATOM 1479 N N . ILE A 1 193 ? -13.921 1.249 3.963 1.00 94.38 193 ILE A N 1
ATOM 1480 C CA . ILE A 1 193 ? -12.737 2.111 4.000 1.00 94.38 193 ILE A CA 1
ATOM 1481 C C . ILE A 1 193 ? -13.175 3.557 4.236 1.00 94.38 193 ILE A C 1
ATOM 1483 O O . ILE A 1 193 ? -13.980 4.103 3.484 1.00 94.38 193 ILE A O 1
ATOM 1487 N N . VAL A 1 194 ? -12.573 4.217 5.222 1.00 94.31 194 VAL A N 1
ATOM 1488 C CA . VAL A 1 194 ? -12.616 5.677 5.371 1.00 94.31 194 VAL A CA 1
ATOM 1489 C C . VAL A 1 194 ? -11.241 6.226 5.003 1.00 94.31 194 VAL A C 1
ATOM 1491 O O . VAL A 1 194 ? -10.329 6.251 5.834 1.00 94.31 194 VAL A O 1
ATOM 1494 N N . ASP A 1 195 ? -11.085 6.637 3.746 1.00 92.12 195 ASP A N 1
ATOM 1495 C CA . ASP A 1 195 ? -9.914 7.389 3.292 1.00 92.12 195 ASP A CA 1
ATOM 1496 C C . ASP A 1 195 ? -10.020 8.824 3.822 1.00 92.12 195 ASP A C 1
ATOM 1498 O O . ASP A 1 195 ? -10.969 9.536 3.496 1.00 92.12 195 ASP A O 1
ATOM 1502 N N . LEU A 1 196 ? -9.068 9.235 4.666 1.00 91.81 196 LEU A N 1
ATOM 1503 C CA . LEU A 1 196 ? -8.971 10.618 5.143 1.00 91.81 196 LEU A CA 1
ATOM 1504 C C . LEU A 1 196 ? -8.094 11.490 4.230 1.00 91.81 196 LEU A C 1
ATOM 1506 O O . LEU A 1 196 ? -7.894 12.670 4.524 1.00 91.81 196 LEU A O 1
ATOM 1510 N N . GLY A 1 197 ? -7.586 10.915 3.135 1.00 90.50 197 GLY A N 1
ATOM 1511 C CA . GLY A 1 197 ? -6.768 11.561 2.122 1.00 90.50 197 GLY A CA 1
ATOM 1512 C C . GLY A 1 197 ? -5.266 11.435 2.371 1.00 90.50 197 GLY A C 1
ATOM 1513 O O . GLY A 1 197 ? -4.788 10.682 3.227 1.00 90.50 197 GLY A O 1
ATOM 1514 N N . PHE A 1 198 ? -4.510 12.221 1.604 1.00 92.00 198 PHE A N 1
ATOM 1515 C CA . PHE A 1 198 ? -3.066 12.379 1.738 1.00 92.00 198 PHE A CA 1
ATOM 1516 C C . PHE A 1 198 ? -2.670 13.842 1.532 1.00 92.00 198 PHE A C 1
ATOM 1518 O O . PHE A 1 198 ? -3.292 14.549 0.743 1.00 92.00 198 PHE A O 1
ATOM 1525 N N . ASN A 1 199 ? -1.61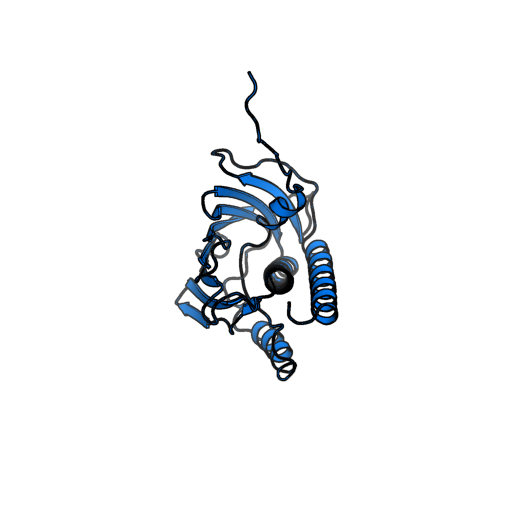2 14.273 2.213 1.00 92.31 199 ASN A N 1
ATOM 1526 C CA . ASN A 1 199 ? -0.979 15.572 2.026 1.00 92.31 199 ASN A CA 1
ATOM 1527 C C . ASN A 1 199 ? 0.466 15.376 1.552 1.00 92.31 199 ASN A C 1
ATOM 1529 O O . ASN A 1 199 ? 1.193 14.544 2.102 1.00 92.31 199 ASN A O 1
ATOM 1533 N N . CYS A 1 200 ? 0.894 16.196 0.592 1.00 93.31 200 CYS A N 1
ATOM 1534 C CA . CYS A 1 200 ? 2.287 16.296 0.154 1.00 93.31 200 CYS A CA 1
ATOM 1535 C C . CYS A 1 200 ? 2.901 17.610 0.653 1.00 93.31 200 CYS A C 1
ATOM 1537 O O . CYS A 1 200 ? 2.251 18.653 0.586 1.00 93.31 200 CYS A O 1
ATOM 1539 N N . ASN A 1 201 ? 4.146 17.567 1.132 1.00 93.25 201 ASN A N 1
ATOM 1540 C CA . ASN A 1 201 ? 4.916 18.716 1.631 1.00 93.25 201 ASN A CA 1
ATOM 1541 C C . ASN A 1 201 ? 4.152 19.572 2.661 1.00 93.25 201 ASN A C 1
ATOM 1543 O O . ASN A 1 201 ? 4.210 20.800 2.635 1.00 93.25 201 ASN A O 1
ATOM 1547 N N . SER A 1 202 ? 3.414 18.914 3.562 1.00 92.06 202 SER A N 1
ATOM 1548 C CA . SER A 1 202 ? 2.623 19.570 4.605 1.00 92.06 202 SER A CA 1
ATOM 1549 C C . SER A 1 202 ? 2.894 18.982 5.984 1.00 92.06 202 SER A C 1
ATOM 1551 O O . SER A 1 202 ? 2.988 17.763 6.174 1.00 92.06 202 SER A O 1
ATOM 1553 N N . ASP A 1 203 ? 2.933 19.854 6.988 1.00 92.06 203 ASP A N 1
ATOM 1554 C CA . ASP A 1 203 ? 2.977 19.428 8.382 1.00 92.06 203 ASP A CA 1
ATOM 1555 C C . ASP A 1 203 ? 1.654 18.825 8.862 1.00 92.06 203 ASP A C 1
ATOM 1557 O O . ASP A 1 203 ? 1.654 17.940 9.726 1.00 92.06 203 ASP A O 1
ATOM 1561 N N . LEU A 1 204 ? 0.545 19.236 8.246 1.00 95.00 204 LEU A N 1
ATOM 1562 C CA . LEU A 1 204 ? -0.801 18.816 8.605 1.00 95.00 204 LEU A CA 1
ATOM 1563 C C . LEU A 1 204 ? -1.083 17.377 8.171 1.00 95.00 204 LEU A C 1
ATOM 1565 O O . LEU A 1 204 ? -0.673 16.926 7.101 1.00 95.00 204 LEU A O 1
ATOM 1569 N N . TRP A 1 205 ? -1.860 16.674 8.989 1.00 94.19 205 TRP A N 1
ATOM 1570 C CA . TRP A 1 205 ? -2.463 15.406 8.595 1.00 94.19 205 TRP A CA 1
ATOM 1571 C C . TRP A 1 205 ? -3.718 15.655 7.752 1.00 94.19 205 TRP A C 1
ATOM 1573 O O . TRP A 1 205 ? -4.446 16.613 8.026 1.00 94.19 205 TRP A O 1
ATOM 1583 N N . PRO A 1 206 ? -3.985 14.808 6.747 1.00 92.06 206 PRO A N 1
ATOM 1584 C CA . PRO A 1 206 ? -5.167 14.925 5.914 1.00 92.06 206 PRO A CA 1
ATOM 1585 C C . PRO A 1 206 ? -6.410 14.546 6.736 1.00 92.06 206 PRO A C 1
ATOM 1587 O O . PRO A 1 206 ? -6.365 13.697 7.635 1.00 92.06 206 PRO A O 1
ATOM 1590 N N . ASN A 1 207 ? -7.509 15.247 6.473 1.00 93.12 207 ASN A N 1
ATOM 1591 C CA . ASN A 1 207 ? -8.782 15.118 7.182 1.00 93.12 207 ASN A CA 1
ATOM 1592 C C . ASN A 1 207 ? -9.985 15.158 6.223 1.00 93.12 207 ASN A C 1
ATOM 1594 O O . ASN A 1 207 ? -11.113 15.411 6.651 1.00 93.12 207 ASN A O 1
ATOM 1598 N N . GLU A 1 208 ? -9.742 14.917 4.935 1.00 87.50 208 GLU A N 1
ATOM 1599 C CA . GLU A 1 208 ? -10.770 14.842 3.906 1.00 87.50 208 GLU A CA 1
ATOM 1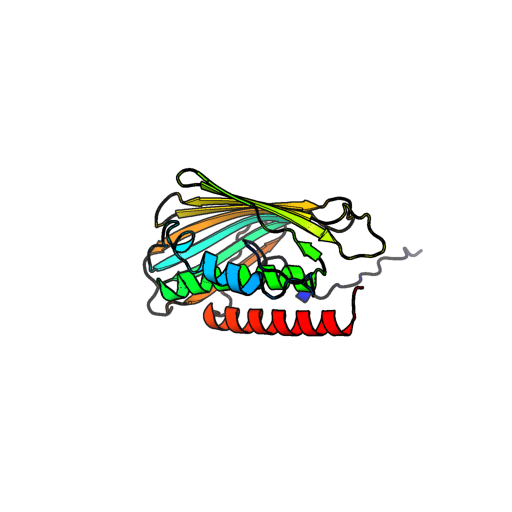600 C C . GLU A 1 208 ? -11.620 13.603 4.169 1.00 87.50 208 GLU A C 1
ATOM 1602 O O . GLU A 1 208 ? -11.202 12.501 3.848 1.00 87.50 208 GLU A O 1
ATOM 1607 N N . ASN A 1 209 ? -12.812 13.742 4.749 1.00 83.44 209 ASN A N 1
ATOM 1608 C CA . ASN A 1 209 ? -13.706 12.598 4.930 1.00 83.44 209 ASN A CA 1
ATOM 1609 C C . ASN A 1 209 ? -14.332 12.207 3.580 1.00 83.44 209 ASN A C 1
ATOM 1611 O O . ASN A 1 209 ? -15.483 12.552 3.295 1.00 83.44 209 ASN A O 1
ATOM 1615 N N . ARG A 1 210 ? -13.534 11.554 2.727 1.00 83.12 210 ARG A N 1
ATOM 1616 C CA . ARG A 1 210 ? -13.932 11.099 1.393 1.00 83.12 210 ARG A CA 1
ATOM 1617 C C . ARG A 1 210 ? -15.073 10.081 1.520 1.00 83.12 210 ARG A C 1
ATOM 1619 O O . ARG A 1 210 ? -15.195 9.433 2.564 1.00 83.12 210 ARG A O 1
ATOM 1626 N N . PRO A 1 211 ? -15.935 9.946 0.493 1.00 77.06 211 PRO A N 1
ATOM 1627 C CA . PRO A 1 211 ? -16.975 8.924 0.488 1.00 77.06 211 PRO A CA 1
ATOM 1628 C C . PRO A 1 211 ? -16.374 7.556 0.803 1.00 77.06 211 PRO A C 1
ATOM 1630 O O . PRO A 1 211 ? -15.318 7.218 0.269 1.00 77.06 211 PRO A O 1
ATOM 1633 N N . ALA A 1 212 ? -17.031 6.798 1.683 1.00 75.50 212 ALA A N 1
ATOM 1634 C CA . ALA A 1 212 ? -16.543 5.481 2.055 1.00 75.50 212 ALA A CA 1
ATOM 1635 C C . ALA A 1 212 ? -16.504 4.576 0.816 1.00 75.50 212 ALA A C 1
ATOM 1637 O O . ALA A 1 212 ? -17.498 4.448 0.101 1.00 75.50 212 ALA A O 1
ATOM 1638 N N . ASP A 1 213 ? -15.342 3.980 0.578 1.00 88.06 213 ASP A N 1
ATOM 1639 C CA . ASP A 1 213 ? -15.123 2.943 -0.428 1.00 88.06 213 ASP A CA 1
ATOM 1640 C C . ASP A 1 213 ? -15.180 1.577 0.268 1.00 88.06 213 ASP A C 1
ATOM 1642 O O . ASP A 1 213 ? -15.169 1.502 1.498 1.00 88.06 213 ASP A O 1
ATOM 1646 N N . ASN A 1 214 ? -15.218 0.484 -0.487 1.00 95.06 214 ASN A N 1
ATOM 1647 C CA . ASN A 1 214 ? -15.214 -0.857 0.085 1.00 95.06 214 ASN A CA 1
ATOM 1648 C C . ASN A 1 214 ? -14.066 -1.693 -0.498 1.00 95.06 214 ASN A C 1
ATOM 1650 O O . ASN A 1 214 ? -13.852 -1.705 -1.708 1.00 95.06 214 ASN A O 1
ATOM 1654 N N . ILE A 1 215 ? -13.326 -2.409 0.355 1.00 94.31 215 ILE A N 1
ATOM 1655 C CA . ILE A 1 215 ? -12.133 -3.193 -0.013 1.00 94.31 215 ILE A CA 1
ATOM 1656 C C . ILE A 1 215 ? -12.479 -4.236 -1.090 1.00 94.31 215 ILE A C 1
ATOM 1658 O O . ILE A 1 215 ? -11.694 -4.431 -2.016 1.00 94.31 215 ILE A O 1
ATOM 1662 N N . HIS A 1 216 ? -13.670 -4.844 -1.046 1.00 93.94 216 HIS A N 1
ATOM 1663 C CA . HIS A 1 216 ? -14.116 -5.803 -2.063 1.00 93.94 216 HIS A CA 1
ATOM 1664 C C . HIS A 1 216 ? -14.387 -5.131 -3.422 1.00 93.94 216 HIS A C 1
ATOM 1666 O O . HIS A 1 216 ? -14.069 -5.692 -4.471 1.00 93.94 216 HIS A O 1
ATOM 1672 N N . GLU A 1 217 ? -14.945 -3.918 -3.430 1.00 94.25 217 GLU A N 1
ATOM 1673 C CA . GLU A 1 217 ? -15.135 -3.148 -4.665 1.00 94.25 217 GLU A CA 1
ATOM 1674 C C . GLU A 1 217 ? -13.801 -2.635 -5.214 1.00 94.25 217 GLU A C 1
ATOM 1676 O O . GLU A 1 217 ? -13.555 -2.719 -6.418 1.00 94.25 217 GLU A O 1
ATOM 1681 N N . ALA A 1 218 ? -12.908 -2.170 -4.338 1.00 91.25 218 ALA A N 1
ATOM 1682 C CA . ALA A 1 218 ? -11.551 -1.781 -4.692 1.00 91.25 218 ALA A CA 1
ATOM 1683 C C . ALA A 1 218 ? -10.771 -2.950 -5.314 1.00 91.25 218 ALA A C 1
ATOM 1685 O O . ALA A 1 218 ? -10.135 -2.744 -6.346 1.00 91.25 218 ALA A O 1
ATOM 1686 N N . LEU A 1 219 ? -10.880 -4.166 -4.759 1.00 92.06 219 LEU A N 1
ATOM 1687 C CA . LEU A 1 219 ? -10.285 -5.387 -5.317 1.00 92.06 219 LEU A CA 1
ATOM 1688 C C . LEU A 1 219 ? -10.754 -5.611 -6.758 1.00 92.06 219 LEU A C 1
ATOM 1690 O O . LEU A 1 219 ? -9.932 -5.691 -7.665 1.00 92.06 219 LEU A O 1
ATOM 1694 N N . ASN A 1 220 ? -12.071 -5.617 -6.985 1.00 94.12 220 ASN A N 1
ATOM 1695 C CA . ASN A 1 220 ? -12.652 -5.826 -8.314 1.00 94.12 220 ASN A CA 1
ATOM 1696 C C . ASN A 1 220 ? -12.223 -4.750 -9.328 1.00 94.12 220 ASN A C 1
ATOM 1698 O O . ASN A 1 220 ? -12.017 -5.054 -10.504 1.00 94.12 220 ASN A O 1
ATOM 1702 N N . ARG A 1 221 ? -12.078 -3.489 -8.895 1.00 94.00 221 ARG A N 1
ATOM 1703 C CA . ARG A 1 221 ? -11.605 -2.396 -9.763 1.00 94.00 221 ARG A CA 1
ATOM 1704 C C . ARG A 1 221 ? -10.117 -2.537 -10.098 1.00 94.00 221 ARG A C 1
ATOM 1706 O O . ARG A 1 221 ? -9.758 -2.333 -11.252 1.00 94.00 221 ARG A O 1
ATOM 1713 N N . VAL A 1 222 ? -9.269 -2.902 -9.134 1.00 89.75 222 VAL A N 1
ATOM 1714 C CA . VAL A 1 222 ? -7.825 -3.107 -9.357 1.00 89.75 222 VAL A CA 1
ATOM 1715 C C . VAL A 1 222 ? -7.568 -4.344 -10.223 1.00 89.75 222 VAL A C 1
ATOM 1717 O O . VAL A 1 222 ? -6.812 -4.245 -11.182 1.00 89.75 222 VAL A O 1
ATOM 1720 N N . GLU A 1 223 ? -8.252 -5.464 -9.965 1.00 91.88 223 GLU A N 1
ATOM 1721 C CA . GLU A 1 223 ? -8.196 -6.685 -10.788 1.00 91.88 223 GLU A CA 1
ATOM 1722 C C . GLU A 1 223 ? -8.530 -6.382 -12.256 1.00 91.88 223 GLU A C 1
ATOM 1724 O O . GLU A 1 223 ? -7.795 -6.766 -13.168 1.00 91.88 223 GLU A O 1
ATOM 1729 N N . LYS A 1 224 ? -9.608 -5.615 -12.484 1.00 94.50 224 LYS A N 1
ATOM 1730 C CA . LYS A 1 224 ? -9.995 -5.160 -13.821 1.00 94.50 224 LYS A CA 1
ATOM 1731 C C . LYS A 1 224 ? -8.902 -4.299 -14.468 1.00 94.50 224 LYS A C 1
ATOM 1733 O O . LYS A 1 224 ? -8.537 -4.563 -15.610 1.00 94.50 224 LYS A O 1
ATOM 1738 N N . LEU A 1 225 ? -8.384 -3.292 -13.760 1.00 91.25 225 LEU A N 1
ATOM 1739 C CA . LEU A 1 225 ? -7.333 -2.409 -14.283 1.00 91.25 225 LEU A CA 1
ATOM 1740 C C . LEU A 1 225 ? -6.045 -3.182 -14.607 1.00 91.25 225 LEU A C 1
ATOM 1742 O O . LEU A 1 225 ? -5.408 -2.893 -15.618 1.00 91.25 225 LEU A O 1
ATOM 1746 N N . ARG A 1 226 ? -5.688 -4.200 -13.808 1.00 89.44 226 ARG A N 1
ATOM 1747 C CA . ARG A 1 226 ? -4.518 -5.056 -14.067 1.00 89.44 226 ARG A CA 1
ATOM 1748 C C . ARG A 1 226 ? -4.709 -5.845 -15.355 1.00 89.44 226 ARG A C 1
ATOM 1750 O O . ARG A 1 226 ? -3.800 -5.892 -16.177 1.00 89.44 226 ARG A O 1
ATOM 1757 N N . GLN A 1 227 ? -5.893 -6.422 -15.552 1.00 90.75 227 GLN A N 1
ATOM 1758 C CA . GLN A 1 227 ? -6.222 -7.148 -16.777 1.00 90.75 227 GLN A CA 1
ATOM 1759 C C . GLN A 1 227 ? -6.202 -6.232 -18.014 1.00 90.75 227 GLN A C 1
ATOM 1761 O O . GLN A 1 227 ? -5.581 -6.583 -19.015 1.00 90.75 227 GLN A O 1
ATOM 1766 N N . GLU A 1 228 ? -6.792 -5.034 -17.928 1.00 92.06 228 GLU A N 1
ATOM 1767 C CA . GLU A 1 228 ? -6.745 -4.031 -19.005 1.00 92.06 228 GLU A CA 1
ATOM 1768 C C . GLU A 1 228 ? -5.300 -3.586 -19.313 1.00 92.06 228 GLU A C 1
ATOM 1770 O O . GLU A 1 228 ? -4.933 -3.463 -20.481 1.00 92.06 228 GLU A O 1
ATOM 1775 N N . GLY A 1 229 ? -4.452 -3.409 -18.293 1.00 88.06 229 GLY A N 1
ATOM 1776 C CA . GLY A 1 229 ? -3.029 -3.093 -18.461 1.00 88.06 229 GLY A CA 1
ATOM 1777 C C . GLY A 1 229 ? -2.238 -4.208 -19.157 1.00 88.06 229 GLY A C 1
ATOM 1778 O O . GLY A 1 229 ? -1.486 -3.933 -20.089 1.00 88.06 229 GLY A O 1
ATOM 1779 N N . ILE A 1 230 ? -2.458 -5.472 -18.776 1.00 86.50 230 ILE A N 1
ATOM 1780 C CA . ILE A 1 230 ? -1.828 -6.635 -19.428 1.00 86.50 230 ILE A CA 1
ATOM 1781 C C . ILE A 1 230 ? -2.210 -6.684 -20.915 1.00 86.50 230 ILE A C 1
ATOM 1783 O O . ILE A 1 230 ? -1.341 -6.852 -21.770 1.00 86.50 230 ILE A O 1
ATOM 1787 N N . GLU A 1 231 ? -3.490 -6.485 -21.239 1.00 90.00 231 GLU A N 1
ATOM 1788 C CA . GLU A 1 231 ? -3.979 -6.468 -22.625 1.00 90.00 231 GLU A CA 1
ATOM 1789 C C . GLU A 1 231 ? -3.421 -5.295 -23.446 1.00 90.00 231 GLU A C 1
ATOM 1791 O O . GLU A 1 231 ? -3.210 -5.433 -24.654 1.00 90.00 231 GLU A O 1
ATOM 1796 N N . ILE A 1 232 ? -3.160 -4.144 -22.820 1.00 87.44 232 ILE A N 1
ATOM 1797 C CA . ILE A 1 232 ? -2.490 -3.009 -23.467 1.00 87.44 232 ILE A CA 1
ATOM 1798 C C . ILE A 1 232 ? -1.035 -3.367 -23.787 1.00 87.44 232 ILE A C 1
ATOM 1800 O O . ILE A 1 232 ? -0.634 -3.237 -24.946 1.00 87.44 232 ILE A O 1
ATOM 1804 N N . ASN A 1 233 ? -0.275 -3.892 -22.823 1.00 82.88 233 ASN A N 1
ATOM 1805 C CA . ASN A 1 233 ? 1.130 -4.259 -23.032 1.00 82.88 233 ASN A CA 1
ATOM 1806 C C . ASN A 1 233 ? 1.263 -5.387 -24.076 1.00 82.88 233 ASN A C 1
ATOM 1808 O O . ASN A 1 233 ? 2.101 -5.309 -24.973 1.00 82.88 233 ASN A O 1
ATOM 1812 N N . GLU A 1 234 ? 0.378 -6.395 -24.066 1.00 86.38 234 GLU A N 1
ATOM 1813 C CA . GLU A 1 234 ? 0.362 -7.439 -25.106 1.00 86.38 234 GLU A CA 1
ATOM 1814 C C . GLU A 1 234 ? 0.095 -6.889 -26.521 1.00 86.38 234 GLU A C 1
ATOM 1816 O O . GLU A 1 234 ? 0.573 -7.470 -27.500 1.00 86.38 234 GLU A O 1
ATOM 1821 N N . ARG A 1 235 ? -0.651 -5.780 -26.644 1.00 88.94 235 ARG A N 1
ATOM 1822 C CA . ARG A 1 235 ? -0.965 -5.125 -27.926 1.00 88.94 235 ARG A CA 1
ATOM 1823 C C . ARG A 1 235 ? 0.113 -4.160 -28.409 1.00 88.94 235 ARG A C 1
ATOM 1825 O O . ARG A 1 235 ? 0.242 -3.997 -29.622 1.00 88.94 235 ARG A O 1
ATOM 1832 N N . LEU A 1 236 ? 0.825 -3.499 -27.498 1.00 84.75 236 LEU A N 1
ATOM 1833 C CA . LEU A 1 236 ? 1.932 -2.598 -27.831 1.00 84.75 236 LEU A CA 1
ATOM 1834 C C . LEU A 1 236 ? 3.223 -3.375 -28.135 1.00 84.75 236 LEU A C 1
ATOM 1836 O O . LEU A 1 236 ? 3.992 -2.954 -28.995 1.00 84.75 236 LEU A O 1
ATOM 1840 N N . GLY A 1 237 ? 3.404 -4.545 -27.515 1.00 75.00 237 GLY A N 1
ATOM 1841 C CA . GLY A 1 237 ? 4.659 -5.293 -27.543 1.00 75.00 237 GLY A CA 1
ATOM 1842 C C . GLY A 1 237 ? 5.583 -4.860 -26.404 1.00 75.00 237 GLY A C 1
ATOM 1843 O O . GLY A 1 237 ? 5.152 -4.167 -25.489 1.00 75.00 237 GLY A O 1
ATOM 1844 N N . ALA A 1 238 ? 6.848 -5.282 -26.458 1.00 64.00 238 ALA A N 1
ATOM 1845 C CA . ALA A 1 238 ? 7.882 -4.628 -25.656 1.00 64.00 238 ALA A CA 1
ATOM 1846 C C . ALA A 1 238 ? 8.093 -3.216 -26.223 1.00 64.00 238 ALA A C 1
ATOM 1848 O O . ALA A 1 238 ? 8.217 -3.087 -27.448 1.00 64.00 238 ALA A O 1
ATOM 1849 N N . MET A 1 239 ? 8.059 -2.204 -25.355 1.00 54.69 239 MET A N 1
ATOM 1850 C CA . MET A 1 239 ? 8.252 -0.795 -25.719 1.00 54.69 239 MET A CA 1
ATOM 1851 C C . MET A 1 239 ? 9.733 -0.416 -25.791 1.00 54.69 239 MET A C 1
ATOM 1853 O O . MET A 1 239 ? 10.537 -1.018 -25.048 1.00 54.69 239 MET A O 1
#

Secondary structure (DSSP, 8-state):
------------THHHHHHTT--S------S-TT-HHHHHHHHHHHHTTSGGGS-PPPSEEEEEEEEEEETTEEEEEEEEEEE-HHHHHHHHHHHHHHHHHHHHHHTEEEPPPEEEEETTEEEEEEEEEE--TTS-TT-EEEEEEEEEE-SSSEEEEEEEEEEES-TT---EEEEEEEEEEESPPTT--TTEEEEEEEEES-SSPP---PPPEEHHHHHHHHHHHHHHHHHHHHHH---

Foldseek 3Di:
DDDDDPDDDPDDCPVVQLVVVQDADDDDFDPDPVPPPVRVVVVVVCVPDDVVPLQAADAAKKKKWKWWDWAPKTKIWIKIARADSVLSVLLVLLNHLSVLLVCLVQVKGKDDKDWDDDPQKIKIKIDIAHLDPVFDRNWDKIKIKIWGPPDSFWIKIWIWMDTDRDPPHTTITMIMIMGHDGHYDPVDDHQKMQTLDMDMPDPDHRRNRPPIDGSVVSSVVSNVSSVVSSVVCVVVDRD

pLDDT: mean 75.78, std 24.35, range [24.09, 98.0]

Sequence (239 aa):
MADPWYMGTQVPAATAAGIAAAMEVVVMAASDRRNRNACTRFVDLARNRALCSSATRKPGLWKMRATGTVGPNQVKAIKKHCLDATSDRVLHELEILRKELEVVHSDIACQAPKFSLDGNVMTGEMGCGNNSLDDDEAAGMDFRWTTTFKSDSEIVNEEHSLPRDVIFHRENNMVEEQRWIGDCPANLKPGDIVDLGFNCNSDLWPNENRPADNIHEALNRVEKLRQEGIEINERLGAM

Radius of gyration: 19.18 Å; chains: 1; bounding box: 44×68×47 Å